Protein AF-A0A7K2KQK1-F1 (afdb_monomer_lite)

Structure (mmCIF, N/CA/C/O backbone):
data_AF-A0A7K2KQK1-F1
#
_entry.id   AF-A0A7K2KQK1-F1
#
loop_
_atom_site.group_PDB
_atom_site.id
_atom_site.type_symbol
_atom_site.label_atom_id
_atom_site.label_alt_id
_atom_site.label_comp_id
_atom_site.label_asym_id
_atom_site.label_entity_id
_atom_site.label_seq_id
_atom_site.pdbx_PDB_ins_code
_atom_site.Cartn_x
_atom_site.Cartn_y
_atom_site.Cartn_z
_atom_site.occupancy
_atom_site.B_iso_or_equiv
_atom_site.auth_seq_id
_atom_site.auth_comp_id
_atom_site.auth_asym_id
_atom_site.auth_atom_id
_atom_site.pdbx_PDB_model_num
ATOM 1 N N . MET A 1 1 ? -18.247 0.014 38.027 1.00 59.50 1 MET A N 1
ATOM 2 C CA . MET A 1 1 ? -16.895 -0.407 37.600 1.00 59.50 1 MET A CA 1
ATOM 3 C C . MET A 1 1 ? -16.742 -1.918 37.561 1.00 59.50 1 MET A C 1
ATOM 5 O O . MET A 1 1 ? -16.577 -2.422 36.464 1.00 59.50 1 MET A O 1
ATOM 9 N N . ALA A 1 2 ? -16.875 -2.635 38.684 1.00 62.91 2 ALA A N 1
ATOM 10 C CA . ALA A 1 2 ? -16.741 -4.101 38.756 1.00 62.91 2 ALA A CA 1
ATOM 11 C C . ALA A 1 2 ? -17.504 -4.862 37.651 1.00 62.91 2 ALA A C 1
ATOM 13 O O . ALA A 1 2 ? -16.925 -5.657 36.922 1.00 62.91 2 ALA A O 1
ATOM 14 N N . GLU A 1 3 ? -18.771 -4.512 37.428 1.00 62.88 3 GLU A N 1
ATOM 15 C CA . GLU A 1 3 ? -19.604 -5.144 36.397 1.00 62.88 3 GLU A CA 1
ATOM 16 C C . GLU A 1 3 ? -19.167 -4.828 34.952 1.00 62.88 3 GLU A C 1
ATOM 18 O O . GLU A 1 3 ? -19.306 -5.662 34.065 1.00 62.88 3 GLU A O 1
ATOM 23 N N . VAL A 1 4 ? -18.620 -3.631 34.705 1.00 67.62 4 VAL A N 1
ATOM 24 C CA . VAL A 1 4 ? -18.136 -3.227 33.370 1.00 67.62 4 VAL A CA 1
ATOM 25 C C . VAL A 1 4 ? -16.786 -3.887 33.088 1.00 67.62 4 VAL A C 1
ATOM 27 O O . VAL A 1 4 ? -16.590 -4.434 32.010 1.00 67.62 4 VAL A O 1
ATOM 30 N N . ALA A 1 5 ? -15.900 -3.922 34.086 1.00 60.97 5 ALA A N 1
ATOM 31 C CA . ALA A 1 5 ? -14.594 -4.575 34.023 1.00 60.97 5 ALA A CA 1
ATOM 32 C C . ALA A 1 5 ? -14.652 -6.111 34.167 1.00 60.97 5 ALA A C 1
ATOM 34 O O . ALA A 1 5 ? -13.626 -6.767 34.022 1.00 60.97 5 ALA A O 1
ATOM 35 N N . ARG A 1 6 ? -15.833 -6.692 34.437 1.00 65.62 6 ARG A N 1
ATOM 36 C CA . ARG A 1 6 ? -16.039 -8.125 34.740 1.00 65.62 6 ARG A CA 1
ATOM 37 C C . ARG A 1 6 ? -15.144 -8.645 35.875 1.00 65.62 6 ARG A C 1
ATOM 39 O O . ARG A 1 6 ? -14.635 -9.760 35.807 1.00 65.62 6 ARG A O 1
ATOM 46 N N . LEU A 1 7 ? -14.960 -7.834 36.913 1.00 65.50 7 LEU A N 1
ATOM 47 C CA . LEU A 1 7 ? -14.189 -8.178 38.109 1.00 65.50 7 LEU A CA 1
ATOM 48 C C . LEU A 1 7 ? -15.132 -8.371 39.298 1.00 65.50 7 LEU A C 1
ATOM 50 O O . LEU A 1 7 ? -16.113 -7.640 39.424 1.00 65.50 7 LEU A O 1
ATOM 54 N N . GLU A 1 8 ? -14.828 -9.328 40.179 1.00 54.06 8 GLU A N 1
ATOM 55 C CA . GLU A 1 8 ? -15.623 -9.593 41.392 1.00 54.06 8 GLU A CA 1
ATOM 56 C C . GLU A 1 8 ? -15.594 -8.416 42.376 1.00 54.06 8 GLU A C 1
ATOM 58 O O . GLU A 1 8 ? -16.588 -8.114 43.033 1.00 54.06 8 GLU A O 1
ATOM 63 N N . SER A 1 9 ? -14.471 -7.702 42.446 1.00 58.34 9 SER A N 1
ATOM 64 C CA . SER A 1 9 ? -14.341 -6.456 43.199 1.00 58.34 9 SER A CA 1
ATOM 65 C C . SER A 1 9 ? -13.273 -5.567 42.561 1.00 58.34 9 SER A C 1
ATOM 67 O O . SER A 1 9 ? -12.346 -6.060 41.920 1.00 58.34 9 SER A O 1
ATOM 69 N N . VAL A 1 10 ? -13.425 -4.247 42.691 1.00 68.94 10 VAL A N 1
ATOM 70 C CA . VAL A 1 10 ? -12.436 -3.267 42.217 1.00 68.94 10 VAL A CA 1
ATOM 71 C C . VAL A 1 10 ? -11.917 -2.509 43.436 1.00 68.94 10 VAL A C 1
ATOM 73 O O . VAL A 1 10 ? -12.741 -1.935 44.157 1.00 68.94 10 VAL A O 1
ATOM 76 N N . PRO A 1 11 ? -10.594 -2.491 43.687 1.00 72.56 11 PRO A N 1
ATOM 77 C CA . PRO A 1 11 ? -10.025 -1.730 44.789 1.00 72.56 11 PRO A CA 1
ATOM 78 C C . PRO A 1 11 ? -10.379 -0.243 44.641 1.00 72.56 11 PRO A C 1
ATOM 80 O O . PRO A 1 11 ? -10.253 0.303 43.545 1.00 72.56 11 PRO A O 1
ATOM 83 N N . PRO A 1 12 ? -10.798 0.449 45.715 1.00 69.25 12 PRO A N 1
ATOM 84 C CA . PRO A 1 12 ? -11.198 1.856 45.635 1.00 69.25 12 PRO A CA 1
ATOM 85 C C . PRO A 1 12 ? -10.044 2.797 45.241 1.00 69.25 12 PRO A C 1
ATOM 87 O O . PRO A 1 12 ? -10.296 3.888 44.726 1.00 69.25 12 PRO A O 1
ATOM 90 N N . ASP A 1 13 ? -8.805 2.353 45.464 1.00 72.81 13 ASP A N 1
ATOM 91 C CA . ASP A 1 13 ? -7.564 3.070 45.158 1.00 72.81 13 ASP A CA 1
ATOM 92 C C . ASP A 1 13 ? -6.865 2.575 43.887 1.00 72.81 13 ASP A C 1
ATOM 94 O O . ASP A 1 13 ? -5.851 3.148 43.501 1.00 72.81 13 ASP A O 1
ATOM 98 N N . GLY A 1 14 ? -7.398 1.537 43.236 1.00 72.31 14 GLY A N 1
ATOM 99 C CA . GLY A 1 14 ? -6.778 0.965 42.046 1.00 72.31 14 GLY A CA 1
ATOM 100 C C . GLY A 1 14 ? -6.914 1.892 40.843 1.00 72.31 14 GLY A C 1
ATOM 101 O O . GLY A 1 14 ? -8.010 2.387 40.559 1.00 72.31 14 GLY A O 1
ATOM 102 N N . ASP A 1 15 ? -5.804 2.117 40.140 1.00 78.06 15 ASP A N 1
ATOM 103 C CA . ASP A 1 15 ? -5.784 2.933 38.926 1.00 78.06 15 ASP A CA 1
ATOM 104 C C . ASP A 1 15 ? -6.488 2.202 37.773 1.00 78.06 15 ASP A C 1
ATOM 106 O O . ASP A 1 15 ? -6.146 1.062 37.428 1.00 78.06 15 ASP A O 1
ATOM 110 N N . PHE A 1 16 ? -7.479 2.860 37.165 1.00 76.19 16 PHE A N 1
ATOM 111 C CA . PHE A 1 16 ? -8.291 2.299 36.086 1.00 76.19 16 PHE A CA 1
ATOM 112 C C . PHE A 1 16 ? -7.447 1.832 34.899 1.00 76.19 16 PHE A C 1
ATOM 114 O O . PHE A 1 16 ? -7.749 0.794 34.317 1.00 76.19 16 PHE A O 1
ATOM 121 N N . PHE A 1 17 ? -6.387 2.549 34.543 1.00 77.81 17 PHE A N 1
ATOM 122 C CA . PHE A 1 17 ? -5.616 2.296 33.328 1.00 77.81 17 PHE A CA 1
ATOM 123 C C . PHE A 1 17 ? -4.394 1.419 33.597 1.00 77.81 17 PHE A C 1
ATOM 125 O O . PHE A 1 17 ? -4.111 0.502 32.826 1.00 77.81 17 PHE A O 1
ATOM 132 N N . HIS A 1 18 ? -3.673 1.684 34.684 1.00 70.62 18 HIS A N 1
ATOM 133 C CA . HIS A 1 18 ? -2.406 1.026 34.986 1.00 70.62 18 HIS A CA 1
ATOM 134 C C . HIS A 1 18 ? -2.572 -0.316 35.699 1.00 70.62 18 HIS A C 1
ATOM 136 O O . HIS A 1 18 ? -1.858 -1.261 35.367 1.00 70.62 18 HIS A O 1
ATOM 142 N N . GLU A 1 19 ? -3.504 -0.420 36.647 1.00 65.06 19 GLU A N 1
ATOM 143 C CA . GLU A 1 19 ? -3.691 -1.641 37.442 1.00 65.06 19 GLU A CA 1
ATOM 144 C C . GLU A 1 19 ? -4.847 -2.494 36.923 1.00 65.06 19 GLU A C 1
ATOM 146 O O . GLU A 1 19 ? -4.746 -3.718 36.859 1.00 65.06 19 GLU A O 1
ATOM 151 N N . LEU A 1 20 ? -5.938 -1.848 36.510 1.00 66.38 20 LEU A N 1
ATOM 152 C CA . LEU A 1 20 ? -7.137 -2.520 36.004 1.00 66.38 20 LEU A CA 1
ATOM 153 C C . LEU A 1 20 ? -7.101 -2.749 34.485 1.00 66.38 20 LEU A C 1
ATOM 155 O O . LEU A 1 20 ? -7.932 -3.492 33.963 1.00 66.38 20 LEU A O 1
ATOM 159 N N . GLY A 1 21 ? -6.146 -2.138 33.775 1.00 63.44 21 GLY A N 1
ATOM 160 C CA . GLY A 1 21 ? -5.982 -2.300 32.329 1.00 63.44 21 GLY A CA 1
ATOM 161 C C . GLY A 1 21 ? -7.180 -1.810 31.512 1.00 63.44 21 GLY A C 1
ATOM 162 O O . GLY A 1 21 ? -7.425 -2.333 30.424 1.00 63.44 21 GLY A O 1
ATOM 163 N N . ALA A 1 22 ? -7.956 -0.855 32.031 1.00 73.88 22 ALA A N 1
ATOM 164 C CA . ALA A 1 22 ? -9.114 -0.313 31.338 1.00 73.88 22 ALA A CA 1
ATOM 165 C C . ALA A 1 22 ? -8.697 0.398 30.047 1.00 73.88 22 ALA A C 1
ATOM 167 O O . ALA A 1 22 ? -7.802 1.243 30.044 1.00 73.88 22 ALA A O 1
ATOM 168 N N . ASP A 1 23 ? -9.392 0.098 28.953 1.00 76.31 23 ASP A N 1
ATOM 169 C CA . ASP A 1 23 ? -9.283 0.854 27.711 1.00 76.31 23 ASP A CA 1
ATOM 170 C C . ASP A 1 23 ? -10.341 1.973 27.644 1.00 76.31 23 ASP A C 1
ATOM 172 O O . ASP A 1 23 ? -11.296 2.038 28.427 1.00 76.31 23 ASP A O 1
ATOM 176 N N . SER A 1 24 ? -10.166 2.907 26.703 1.00 79.25 24 SER A N 1
ATOM 177 C CA . SER A 1 24 ? -11.086 4.039 26.530 1.00 79.25 24 SER A CA 1
ATOM 178 C C . SER A 1 24 ? -12.526 3.600 26.248 1.00 79.25 24 SER A C 1
ATOM 180 O O . SER A 1 24 ? -13.458 4.327 26.590 1.00 79.25 24 SER A O 1
ATOM 182 N N . LEU A 1 25 ? -12.718 2.422 25.646 1.00 77.94 25 LEU A N 1
ATOM 183 C CA . LEU A 1 25 ? -14.038 1.880 25.344 1.00 77.94 25 LEU A CA 1
ATOM 184 C C . LEU A 1 25 ? -14.725 1.401 26.629 1.00 77.94 25 LEU A C 1
ATOM 186 O O . LEU A 1 25 ? -15.863 1.785 26.895 1.00 77.94 25 LEU A O 1
ATOM 190 N N . LEU A 1 26 ? -14.015 0.663 27.482 1.00 79.75 26 LEU A N 1
ATOM 191 C CA . LEU A 1 26 ? -14.475 0.236 28.802 1.00 79.75 26 LEU A CA 1
ATOM 192 C C . LEU A 1 26 ? -14.902 1.434 29.659 1.00 79.75 26 LEU A C 1
ATOM 194 O O . LEU A 1 26 ? -15.948 1.403 30.311 1.00 79.75 26 LEU A O 1
ATOM 198 N N . MET A 1 27 ? -14.126 2.520 29.618 1.00 80.06 27 MET A N 1
ATOM 199 C CA . MET A 1 27 ? -14.448 3.759 30.331 1.00 80.06 27 MET A CA 1
ATOM 200 C C . MET A 1 27 ? -15.641 4.502 29.719 1.00 80.06 27 MET A C 1
ATOM 202 O O . MET A 1 27 ? -16.453 5.061 30.460 1.00 80.06 27 MET A O 1
ATOM 206 N N . ALA A 1 28 ? -15.826 4.447 28.398 1.00 79.12 28 ALA A N 1
ATOM 207 C CA . ALA A 1 28 ? -17.020 4.983 27.748 1.00 79.12 28 ALA A CA 1
ATOM 208 C C . ALA A 1 28 ? -18.288 4.218 28.171 1.00 79.12 28 ALA A C 1
ATOM 210 O O . ALA A 1 28 ? -19.292 4.844 28.524 1.00 79.12 28 ALA A O 1
ATOM 211 N N . HIS A 1 29 ? -18.236 2.881 28.236 1.00 80.00 29 HIS A N 1
ATOM 212 C CA . HIS A 1 29 ? -19.344 2.067 28.754 1.00 80.00 29 HIS A CA 1
ATOM 213 C C . HIS A 1 29 ? -19.618 2.344 30.232 1.00 80.00 29 HIS A C 1
ATOM 215 O O . HIS A 1 29 ? -20.780 2.426 30.636 1.00 80.00 29 HIS A O 1
ATOM 221 N N . PHE A 1 30 ? -18.575 2.534 31.042 1.00 82.69 30 PHE A N 1
ATOM 222 C CA . PHE A 1 30 ? -18.732 2.939 32.434 1.00 82.69 30 PHE A CA 1
ATOM 223 C C . PHE A 1 30 ? -19.445 4.290 32.559 1.00 82.69 30 PHE A C 1
ATOM 225 O O . PHE A 1 30 ? -20.460 4.363 33.254 1.00 82.69 30 PHE A O 1
ATOM 232 N N . CYS A 1 31 ? -18.991 5.322 31.841 1.00 82.00 31 CYS A N 1
ATOM 233 C CA . CYS A 1 31 ? -19.637 6.637 31.822 1.00 82.00 31 CYS A CA 1
ATOM 234 C C . CYS A 1 31 ? -21.108 6.538 31.390 1.00 82.00 31 CYS A C 1
ATOM 236 O O . CYS A 1 31 ? -21.989 7.105 32.037 1.00 82.00 31 CYS A O 1
ATOM 238 N N . ALA A 1 32 ? -21.397 5.780 30.328 1.00 82.19 32 ALA A N 1
ATOM 239 C CA . ALA A 1 32 ? -22.757 5.573 29.837 1.00 82.19 32 ALA A CA 1
ATOM 240 C C . ALA A 1 32 ? -23.647 4.861 30.867 1.00 82.19 32 ALA A C 1
ATOM 242 O O . ALA A 1 32 ? -24.827 5.188 30.997 1.00 82.19 32 ALA A O 1
ATOM 243 N N . LYS A 1 33 ? -23.095 3.905 31.620 1.00 81.44 33 LYS A N 1
ATOM 244 C CA . LYS A 1 33 ? -23.834 3.164 32.645 1.00 81.44 33 LYS A CA 1
ATOM 245 C C . LYS A 1 33 ? -24.106 4.004 33.887 1.00 81.44 33 LYS A C 1
ATOM 247 O O . LYS A 1 33 ? -25.222 3.962 34.389 1.00 81.44 33 LYS A O 1
ATOM 252 N N . VAL A 1 34 ? -23.133 4.795 34.338 1.00 82.69 34 VAL A N 1
ATOM 253 C CA . VAL A 1 34 ? -23.301 5.726 35.467 1.00 82.69 34 VAL A CA 1
ATOM 254 C C . VAL A 1 34 ? -24.388 6.756 35.166 1.00 82.69 34 VAL A C 1
ATOM 256 O O . VAL A 1 34 ? -25.262 6.976 35.994 1.00 82.69 34 VAL A O 1
ATOM 259 N N . ARG A 1 35 ? -24.427 7.299 33.942 1.00 80.94 35 ARG A N 1
ATOM 260 C CA . ARG A 1 35 ? -25.484 8.235 33.513 1.00 80.94 35 ARG A CA 1
ATOM 261 C C . ARG A 1 35 ? -26.890 7.629 33.496 1.00 80.94 35 ARG A C 1
ATOM 263 O O . ARG A 1 35 ? -27.863 8.366 33.586 1.00 80.94 35 ARG A O 1
ATOM 270 N N . LYS A 1 36 ? -27.011 6.304 33.354 1.00 80.19 36 LYS A N 1
ATOM 271 C CA . LYS A 1 36 ? -28.299 5.592 33.385 1.00 80.19 36 LYS A CA 1
ATOM 272 C C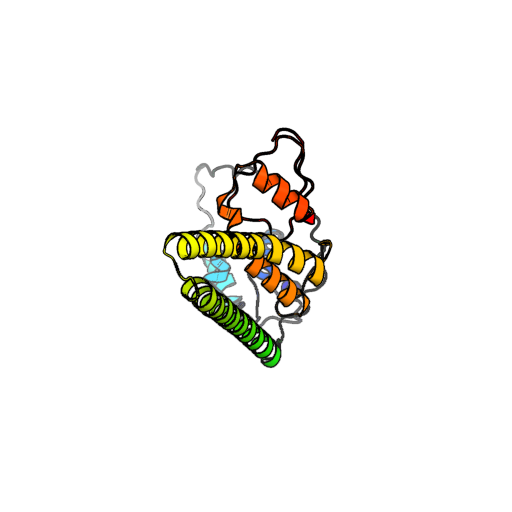 . LYS A 1 36 ? -28.777 5.279 34.808 1.00 80.19 36 LYS A C 1
ATOM 274 O O . LYS A 1 36 ? -29.911 4.833 34.957 1.00 80.19 36 LYS A O 1
ATOM 279 N N . GLN A 1 37 ? -27.945 5.472 35.836 1.00 80.06 37 GLN A N 1
ATOM 280 C CA . GLN A 1 37 ? -28.333 5.211 37.221 1.00 80.06 37 GLN A CA 1
ATOM 281 C C . GLN A 1 37 ? -28.972 6.462 37.847 1.00 80.06 37 GLN A C 1
ATOM 283 O O . GLN A 1 37 ? -28.325 7.509 37.920 1.00 80.06 37 GLN A O 1
ATOM 288 N N . PRO A 1 38 ? -30.238 6.384 38.299 1.00 68.62 38 PRO A N 1
ATOM 289 C CA . PRO A 1 38 ? -30.920 7.524 38.897 1.00 68.62 38 PRO A CA 1
ATOM 290 C C . PRO A 1 38 ? -30.233 7.940 40.206 1.00 68.62 38 PRO A C 1
ATOM 292 O O . PRO A 1 38 ? -29.972 7.104 41.068 1.00 68.62 38 PRO A O 1
ATOM 295 N N . GLY A 1 39 ? -29.943 9.237 40.344 1.00 71.94 39 GLY A N 1
ATOM 296 C CA . GLY A 1 39 ? -29.297 9.816 41.529 1.00 71.94 39 GLY A CA 1
ATOM 297 C C . GLY A 1 39 ? -27.772 9.959 41.452 1.00 71.94 39 GLY A C 1
ATOM 298 O O . GLY A 1 39 ? -27.178 10.444 42.412 1.00 71.94 39 GLY A O 1
ATOM 299 N N . MET A 1 40 ? -27.130 9.582 40.339 1.00 74.00 40 MET A N 1
ATOM 300 C CA . MET A 1 40 ? -25.695 9.826 40.134 1.00 74.00 40 MET A CA 1
ATOM 301 C C . MET A 1 40 ? -25.423 11.104 39.329 1.00 74.00 40 MET A C 1
ATOM 303 O O . MET A 1 40 ? -26.130 11.371 38.354 1.00 74.00 40 MET A O 1
ATOM 307 N N . PRO A 1 41 ? -24.376 11.875 39.681 1.00 78.56 41 PRO A N 1
ATOM 308 C CA . PRO A 1 41 ? -23.939 13.005 38.872 1.00 78.56 41 PRO A CA 1
ATOM 309 C C . PRO A 1 41 ? -23.416 12.527 37.505 1.00 78.56 41 PRO A C 1
ATOM 311 O O . PRO A 1 41 ? -22.850 11.432 37.400 1.00 78.56 41 PRO A O 1
ATOM 314 N N . PRO A 1 42 ? -23.588 13.327 36.438 1.00 76.00 42 PRO A N 1
ATOM 315 C CA . PRO A 1 42 ? -23.120 12.959 35.111 1.00 76.00 42 PRO A CA 1
ATOM 316 C C . PRO A 1 42 ? -21.590 12.885 35.092 1.00 76.00 42 PRO A C 1
ATOM 318 O O . PRO A 1 42 ? -20.905 13.861 35.374 1.00 76.00 42 PRO A O 1
ATOM 321 N N . VAL A 1 43 ? -21.054 11.724 34.717 1.00 82.50 43 VAL A N 1
ATOM 322 C CA . VAL A 1 43 ? -19.606 11.513 34.575 1.00 82.50 43 VAL A CA 1
ATOM 323 C C . VAL A 1 43 ? -19.194 11.725 33.123 1.00 82.50 43 VAL A C 1
ATOM 325 O O . VAL A 1 43 ? -19.825 11.185 32.200 1.00 82.50 43 VAL A O 1
ATOM 328 N N . SER A 1 44 ? -18.154 12.524 32.892 1.00 81.69 44 SER A N 1
ATOM 329 C CA . SER A 1 44 ? -17.527 12.697 31.581 1.00 81.69 44 SER A CA 1
ATOM 330 C C . SER A 1 44 ? -16.219 11.909 31.479 1.00 81.69 44 SER A C 1
ATOM 332 O O . SER A 1 44 ? -15.567 11.617 32.478 1.00 81.69 44 SER A O 1
ATOM 334 N N . MET A 1 45 ? -15.793 11.595 30.250 1.00 81.31 45 MET A N 1
ATOM 335 C CA . MET A 1 45 ? -14.493 10.943 30.025 1.00 81.31 45 MET A CA 1
ATOM 336 C C . MET A 1 45 ? -13.321 11.798 30.523 1.00 81.31 45 MET A C 1
ATOM 338 O O . MET A 1 45 ? -12.306 11.253 30.943 1.00 81.31 45 MET A O 1
ATOM 342 N N . LYS A 1 46 ? -13.464 13.129 30.516 1.00 81.81 46 LYS A N 1
ATOM 343 C CA . LYS A 1 46 ? -12.450 14.043 31.049 1.00 81.81 46 LYS A CA 1
ATOM 344 C C . LYS A 1 46 ? -12.233 13.811 32.546 1.00 81.81 46 LYS A C 1
ATOM 346 O O . LYS A 1 46 ? -11.085 13.732 32.974 1.00 81.81 46 LYS A O 1
ATOM 351 N N . ASP A 1 47 ? -13.311 13.634 33.306 1.00 82.44 47 ASP A N 1
ATOM 352 C CA . ASP A 1 47 ? -13.248 13.430 34.759 1.00 82.44 47 ASP A CA 1
ATOM 353 C C . ASP A 1 47 ? -12.574 12.099 35.102 1.00 82.44 47 ASP A C 1
ATOM 355 O O . ASP A 1 47 ? -11.763 12.033 36.020 1.00 82.44 47 ASP A O 1
ATOM 359 N N . VAL A 1 48 ? -12.836 11.054 34.309 1.00 83.56 48 VAL A N 1
ATOM 360 C CA . VAL A 1 48 ? -12.206 9.732 34.467 1.00 83.56 48 VAL A CA 1
ATOM 361 C C . VAL A 1 48 ? -10.692 9.787 34.230 1.00 83.56 48 VAL A C 1
ATOM 363 O O . VAL A 1 48 ? -9.943 9.110 34.927 1.00 83.56 48 VAL A O 1
ATOM 366 N N . TYR A 1 49 ? -10.219 10.608 33.288 1.00 83.00 49 TYR A N 1
ATOM 367 C CA . TYR A 1 49 ? -8.780 10.793 33.063 1.00 83.00 49 TYR A CA 1
ATOM 368 C C . TYR A 1 49 ? -8.106 11.664 34.126 1.00 83.00 49 TYR A C 1
ATOM 370 O O . TYR A 1 49 ? -6.942 11.442 34.446 1.00 83.00 49 TYR A O 1
ATOM 378 N N . GLN A 1 50 ? -8.811 12.660 34.665 1.00 83.06 50 GLN A N 1
ATOM 379 C CA . GLN A 1 50 ? -8.282 13.517 35.731 1.00 83.06 50 GLN A CA 1
ATOM 380 C C . GLN A 1 50 ? -8.262 12.810 37.092 1.00 83.06 50 GLN A C 1
ATOM 382 O O . GLN A 1 50 ? -7.424 13.121 37.939 1.00 83.06 50 GLN A O 1
ATOM 387 N N . HIS A 1 51 ? -9.158 11.843 37.286 1.00 84.56 51 HIS A N 1
ATOM 388 C CA . HIS A 1 51 ? -9.335 11.100 38.526 1.00 84.56 51 HIS A CA 1
ATOM 389 C C . HIS A 1 51 ? -9.385 9.590 38.236 1.00 84.56 51 HIS A C 1
ATOM 391 O O . HIS A 1 51 ? -10.466 8.995 38.214 1.00 84.56 51 HIS A O 1
ATOM 397 N N . PRO A 1 52 ? -8.220 8.950 38.002 1.00 82.44 52 PRO A N 1
ATOM 398 C CA . PRO A 1 52 ? -8.141 7.573 37.518 1.00 82.44 52 PRO A CA 1
ATOM 399 C C . PRO A 1 52 ? -8.394 6.509 38.603 1.00 82.44 52 PRO A C 1
ATOM 401 O O . PRO A 1 52 ? -8.143 5.333 38.366 1.00 82.44 52 PRO A O 1
ATOM 404 N N . THR A 1 53 ? -8.907 6.882 39.781 1.00 83.62 53 THR A N 1
ATOM 405 C CA . THR A 1 53 ? -9.285 5.944 40.855 1.00 83.62 53 THR A CA 1
ATOM 406 C C . THR A 1 53 ? -10.728 6.180 41.293 1.00 83.62 53 THR A C 1
ATOM 408 O O . THR A 1 53 ? -11.232 7.302 41.218 1.00 83.62 53 THR A O 1
ATOM 411 N N . ILE A 1 54 ? -11.411 5.149 41.809 1.00 82.88 54 ILE A N 1
ATOM 412 C CA . ILE A 1 54 ? -12.807 5.279 42.274 1.00 82.88 54 ILE A CA 1
ATOM 413 C C . ILE A 1 54 ? -12.909 6.347 43.363 1.00 82.88 54 ILE A C 1
ATOM 415 O O . ILE A 1 54 ? -13.814 7.177 43.306 1.00 82.88 54 ILE A O 1
ATOM 419 N N . ARG A 1 55 ? -11.967 6.359 44.317 1.00 81.00 55 ARG A N 1
ATOM 420 C CA . ARG A 1 55 ? -11.940 7.325 45.423 1.00 81.00 55 ARG A CA 1
ATOM 421 C C . ARG A 1 55 ? -11.775 8.766 44.941 1.00 81.00 55 ARG A C 1
ATOM 423 O O . ARG A 1 55 ? -12.491 9.647 45.418 1.00 81.00 55 ARG A O 1
ATOM 430 N N . SER A 1 56 ? -10.850 9.015 44.012 1.00 81.06 56 SER A N 1
ATOM 431 C CA . SER A 1 56 ? -10.627 10.368 43.483 1.00 81.06 56 SER A CA 1
ATOM 432 C C . SER A 1 56 ? -11.810 10.837 42.636 1.00 81.06 56 SER A C 1
ATOM 434 O O . SER A 1 56 ? -12.263 11.969 42.802 1.00 81.06 56 SER A O 1
ATOM 436 N N . LEU A 1 57 ? -12.379 9.947 41.817 1.00 81.88 57 LEU A N 1
ATOM 437 C CA . LEU A 1 57 ? -13.527 10.250 40.968 1.00 81.88 57 LEU A CA 1
ATOM 438 C C . LEU A 1 57 ? -14.782 10.535 41.802 1.00 81.88 57 LEU A C 1
ATOM 440 O O . LEU A 1 57 ? -15.450 11.543 41.586 1.00 81.88 57 LEU A O 1
ATOM 444 N N . SER A 1 58 ? -15.085 9.703 42.804 1.00 80.06 58 SER A N 1
ATOM 445 C CA . SER A 1 58 ? -16.216 9.946 43.707 1.00 80.06 58 SER A CA 1
ATOM 446 C C . SER A 1 58 ? -16.035 11.229 44.514 1.00 80.06 58 SER A C 1
ATOM 448 O O . SER A 1 58 ? -17.002 11.961 44.719 1.00 80.06 58 SER A O 1
ATOM 450 N N . GLY A 1 59 ? -14.804 11.526 44.948 1.00 78.88 59 GLY A N 1
ATOM 451 C CA . GLY A 1 59 ? -14.476 12.760 45.661 1.00 78.88 59 GLY A CA 1
ATOM 452 C C . GLY A 1 59 ? -14.724 14.004 44.806 1.00 78.88 59 GLY A C 1
ATOM 453 O O . GLY A 1 59 ? -15.415 14.920 45.248 1.00 78.88 59 GLY A O 1
ATOM 454 N N . ALA A 1 60 ? -14.238 14.009 43.563 1.00 80.56 60 ALA A N 1
ATOM 455 C CA . ALA A 1 60 ? -14.408 15.124 42.630 1.00 80.56 60 ALA A CA 1
ATOM 456 C C . ALA A 1 60 ? -15.879 15.365 42.251 1.00 80.56 60 ALA A C 1
ATOM 458 O O . ALA A 1 60 ? -16.344 16.508 42.205 1.00 80.56 60 ALA A O 1
ATOM 459 N N . LEU A 1 61 ? -16.641 14.289 42.044 1.00 81.19 61 LEU A N 1
ATOM 460 C CA . LEU A 1 61 ? -18.069 14.360 41.727 1.00 81.19 61 LEU A CA 1
ATOM 461 C C . LEU A 1 61 ? -18.907 14.817 42.930 1.00 81.19 61 LEU A C 1
ATOM 463 O O . LEU A 1 61 ? -19.843 15.601 42.766 1.00 81.19 61 LEU A O 1
ATOM 467 N N . THR A 1 62 ? -18.546 14.388 44.144 1.00 78.75 62 THR A N 1
ATOM 468 C CA . THR A 1 62 ? -19.198 14.844 45.383 1.00 78.75 62 THR A CA 1
ATOM 469 C C . THR A 1 62 ? -18.896 16.319 45.632 1.00 78.75 62 THR A C 1
ATOM 471 O O . THR A 1 62 ? -19.818 17.081 45.891 1.00 78.75 62 THR A O 1
ATOM 474 N N . ALA A 1 63 ? -17.644 16.761 45.469 1.00 70.81 63 ALA A N 1
ATOM 475 C CA . ALA A 1 63 ? -17.268 18.169 45.617 1.00 70.81 63 ALA A CA 1
ATOM 476 C C . ALA A 1 63 ? -18.014 19.078 44.622 1.00 70.81 63 ALA A C 1
ATOM 478 O O . ALA A 1 63 ? -18.512 20.135 45.007 1.00 70.81 63 ALA A O 1
ATOM 479 N N . SER A 1 64 ? -18.166 18.629 43.373 1.00 64.69 64 SER A N 1
ATOM 480 C CA . SER A 1 64 ? -18.919 19.346 42.333 1.00 64.69 64 SER A CA 1
ATOM 481 C C . SER A 1 64 ? -20.426 19.403 42.626 1.00 64.69 64 SER A C 1
ATOM 483 O O . SER A 1 64 ? -21.082 20.406 42.351 1.00 64.69 64 SER A O 1
ATOM 485 N N . THR A 1 65 ? -20.981 18.353 43.236 1.00 63.59 65 THR A N 1
ATOM 486 C CA . THR A 1 65 ? -22.397 18.302 43.639 1.00 63.59 65 THR A CA 1
ATOM 487 C C . THR A 1 65 ? -22.669 19.171 44.873 1.00 63.59 65 THR A C 1
ATOM 489 O O . THR A 1 65 ? -23.664 19.891 44.907 1.00 63.59 65 THR A O 1
ATOM 492 N N . THR A 1 66 ? -21.767 19.179 45.860 1.00 57.19 66 THR A N 1
ATOM 493 C CA . THR A 1 66 ? -21.890 19.994 47.085 1.00 57.19 66 THR A CA 1
ATOM 494 C C . THR A 1 66 ? -21.797 21.495 46.801 1.00 57.19 66 THR A C 1
ATOM 496 O O . THR A 1 66 ? -22.416 22.289 47.502 1.00 57.19 66 THR A O 1
ATOM 499 N N . LEU A 1 67 ? -21.091 21.897 45.741 1.00 56.56 67 LEU A N 1
ATOM 500 C CA . LEU A 1 67 ? -21.071 23.284 45.261 1.00 56.56 67 LEU A CA 1
ATOM 501 C C . LEU A 1 67 ? -22.396 23.732 44.606 1.00 56.56 67 LEU A C 1
ATOM 503 O O . LEU A 1 67 ? -22.539 24.915 44.302 1.00 56.56 67 LEU A O 1
ATOM 507 N N . THR A 1 68 ? -23.368 22.827 44.415 1.00 49.22 68 THR A N 1
ATOM 508 C CA . THR A 1 68 ? -24.547 23.048 43.556 1.00 49.22 68 THR A CA 1
ATOM 509 C C . THR A 1 68 ? -25.913 22.908 44.275 1.00 49.22 68 THR A C 1
ATOM 511 O O . THR A 1 68 ? -26.925 22.680 43.621 1.00 49.22 68 THR A O 1
ATOM 514 N N . ALA A 1 69 ? -26.031 23.094 45.600 1.00 39.94 69 ALA A N 1
ATOM 515 C CA . ALA A 1 69 ? -27.350 23.114 46.277 1.00 39.94 69 ALA A CA 1
ATOM 516 C C . ALA A 1 69 ? -27.469 24.157 47.414 1.00 39.94 69 ALA A C 1
ATOM 518 O O . ALA A 1 69 ? -26.535 24.279 48.202 1.00 39.94 69 ALA A O 1
ATOM 519 N N . PRO A 1 70 ? -28.643 24.791 47.643 1.00 45.09 70 PRO A N 1
ATOM 520 C CA . PRO A 1 70 ? -29.511 25.497 46.699 1.00 45.09 70 PRO A CA 1
ATOM 521 C C . PRO A 1 70 ? -29.648 26.993 47.081 1.00 45.09 70 PRO A C 1
ATOM 523 O O . PRO A 1 70 ? -30.030 27.319 48.203 1.00 45.09 70 PRO A O 1
ATOM 526 N N . THR A 1 71 ? -29.442 27.911 46.131 1.00 34.22 71 THR A N 1
ATOM 527 C CA . THR A 1 71 ? -29.939 29.295 46.254 1.00 34.22 71 THR A CA 1
ATOM 528 C C . THR A 1 71 ? -31.025 29.511 45.215 1.00 34.22 71 THR A C 1
ATOM 530 O O . THR A 1 71 ? -30.781 29.486 44.012 1.00 34.22 71 THR A O 1
ATOM 533 N N . THR A 1 72 ? -32.240 29.708 45.709 1.00 35.75 72 THR A N 1
ATOM 534 C CA . THR A 1 72 ? -33.439 30.111 44.978 1.00 35.75 72 THR A CA 1
ATOM 535 C C . THR A 1 72 ? -33.187 31.419 44.209 1.00 35.75 72 THR A C 1
ATOM 537 O O . THR A 1 72 ? -32.928 32.449 44.827 1.00 35.75 72 THR A O 1
ATOM 540 N N . GLY A 1 73 ? -33.273 31.406 42.874 1.00 27.97 73 GLY A N 1
ATOM 541 C CA . GLY A 1 73 ? -33.177 32.606 42.023 1.00 27.97 73 GLY A CA 1
ATOM 542 C C . GLY A 1 73 ? -33.097 32.266 40.524 1.00 27.97 73 GLY A C 1
ATOM 543 O O . GLY A 1 73 ? -32.581 31.205 40.192 1.00 27.97 73 GLY A O 1
ATOM 544 N N . PRO A 1 74 ? -33.663 33.088 39.618 1.00 40.59 74 PRO A N 1
ATOM 545 C CA . PRO A 1 74 ? -34.354 32.602 38.423 1.00 40.59 74 PRO A CA 1
ATOM 546 C C . PRO A 1 74 ? -33.447 32.289 37.225 1.00 40.59 74 PRO A C 1
ATOM 548 O O . PRO A 1 74 ? -32.449 32.960 36.978 1.00 40.59 74 PRO A O 1
ATOM 551 N N . SER A 1 75 ? -33.895 31.283 36.469 1.00 44.91 75 SER A N 1
ATOM 552 C CA . SER A 1 75 ? -33.775 31.085 35.020 1.00 44.91 75 SER A CA 1
ATOM 553 C C . SER A 1 75 ? -32.579 31.750 34.333 1.00 44.91 75 SER A C 1
ATOM 555 O O . SER A 1 75 ? -32.660 32.899 33.896 1.00 44.91 75 SER A O 1
ATOM 557 N N . ARG A 1 76 ? -31.500 30.987 34.136 1.00 31.16 76 ARG A N 1
ATOM 558 C CA . ARG A 1 76 ? -30.495 31.306 33.121 1.00 31.16 76 ARG A CA 1
ATOM 559 C C . ARG A 1 76 ? -30.412 30.146 32.142 1.00 31.16 76 ARG A C 1
ATOM 561 O O . ARG A 1 76 ? -30.134 29.022 32.542 1.00 31.16 76 ARG A O 1
ATOM 568 N N . ASP A 1 77 ? -30.738 30.463 30.896 1.00 37.09 77 ASP A N 1
ATOM 569 C CA . ASP A 1 77 ? -30.789 29.579 29.740 1.00 37.09 77 ASP A CA 1
ATOM 570 C C . ASP A 1 77 ? -29.599 28.614 29.668 1.00 37.09 77 ASP A C 1
ATOM 572 O O . ASP A 1 77 ? -28.454 29.029 29.476 1.00 37.09 77 ASP A O 1
ATOM 576 N N . GLU A 1 78 ? -29.890 27.317 29.758 1.00 33.53 78 GLU A N 1
ATOM 577 C CA . GLU A 1 78 ? -28.992 26.267 29.289 1.00 33.53 78 GLU A CA 1
ATOM 578 C C . GLU A 1 78 ? -29.298 25.973 27.808 1.00 33.53 78 GLU A C 1
ATOM 580 O O . GLU A 1 78 ? -30.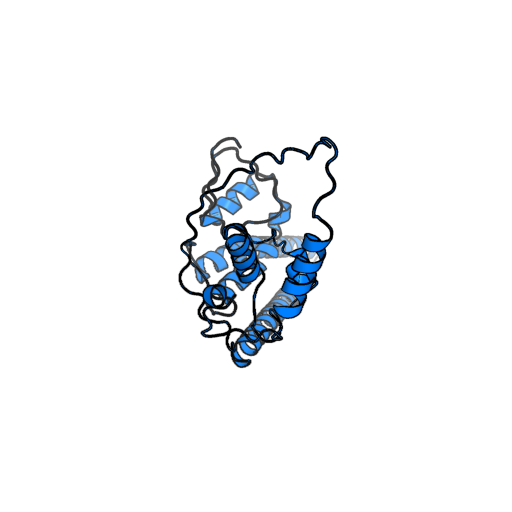464 25.770 27.445 1.00 33.53 78 GLU A O 1
ATOM 585 N N . PRO A 1 79 ? -28.284 25.932 26.923 1.00 37.91 79 PRO A N 1
ATOM 586 C CA . PRO A 1 79 ? -28.477 25.573 25.528 1.00 37.91 79 PRO A CA 1
ATOM 587 C C . PRO A 1 79 ? -28.992 24.138 25.409 1.00 37.91 79 PRO A C 1
ATOM 589 O O . PRO A 1 79 ? -28.317 23.174 25.766 1.00 37.91 79 PRO A O 1
ATOM 592 N N . ARG A 1 80 ? -30.195 24.010 24.848 1.00 30.88 80 ARG A N 1
ATOM 593 C CA . ARG A 1 80 ? -30.790 22.761 24.373 1.00 30.88 80 ARG A CA 1
ATOM 594 C C . ARG A 1 80 ? -29.812 22.073 23.410 1.00 30.88 80 ARG A C 1
ATOM 596 O O . ARG A 1 80 ? -29.741 22.434 22.238 1.00 30.88 80 ARG A O 1
ATOM 603 N N . ALA A 1 81 ? -29.057 21.095 23.905 1.00 34.66 81 ALA A N 1
ATOM 604 C CA . ALA A 1 81 ? -28.291 20.185 23.067 1.00 34.66 81 ALA A CA 1
ATOM 605 C C . ALA A 1 81 ? -29.281 19.327 22.267 1.00 34.66 81 ALA A C 1
ATOM 607 O O . ALA A 1 81 ? -30.019 18.512 22.823 1.00 34.66 81 ALA A O 1
ATOM 608 N N . SER A 1 82 ? -29.340 19.582 20.962 1.00 31.94 82 SER A N 1
ATOM 609 C CA . SER A 1 82 ? -30.076 18.780 19.989 1.00 31.94 82 SER A CA 1
ATOM 610 C C . SER A 1 82 ? -29.634 17.308 20.040 1.00 31.94 82 SER A C 1
ATOM 612 O O . SER A 1 82 ? -28.462 17.039 20.308 1.00 31.94 82 SER A O 1
ATOM 614 N N . PRO A 1 83 ? -30.533 16.348 19.763 1.00 39.16 83 PRO A N 1
ATOM 615 C CA . PRO A 1 83 ? -30.185 14.935 19.748 1.00 39.16 83 PRO A CA 1
ATOM 616 C C . PRO A 1 83 ? -29.279 14.644 18.547 1.00 39.16 83 PRO A C 1
ATOM 618 O O . PRO A 1 83 ? -29.685 14.846 17.402 1.00 39.16 83 PRO A O 1
ATOM 621 N N . GLU A 1 84 ? -28.055 14.176 18.795 1.00 34.56 84 GLU A N 1
ATOM 622 C CA . GLU A 1 84 ? -27.242 13.573 17.739 1.00 34.56 84 GLU A CA 1
ATOM 623 C C . GLU A 1 84 ? -27.915 12.274 17.256 1.00 34.56 84 GLU A C 1
ATOM 625 O O . GLU A 1 84 ? -28.407 11.496 18.080 1.00 34.56 84 GLU A O 1
ATOM 630 N N . PRO A 1 85 ? -27.970 12.025 15.934 1.00 36.91 85 PRO A N 1
ATOM 631 C CA . PRO A 1 85 ? -28.598 10.834 15.384 1.00 36.91 85 PRO A CA 1
ATOM 632 C C . PRO A 1 85 ? -27.835 9.582 15.824 1.00 36.91 85 PRO A C 1
ATOM 634 O O . PRO A 1 85 ? -26.664 9.384 15.494 1.00 36.91 85 PRO A O 1
ATOM 637 N N . SER A 1 86 ? -28.529 8.718 16.561 1.00 37.50 86 SER A N 1
ATOM 638 C CA . SER A 1 86 ? -28.096 7.365 16.881 1.00 37.50 86 SER A CA 1
ATOM 639 C C . SER A 1 86 ? -28.003 6.550 15.592 1.00 37.50 86 SER A C 1
ATOM 641 O O . SER A 1 86 ? -29.009 6.095 15.048 1.00 37.50 86 SER A O 1
ATOM 643 N N . PHE A 1 87 ? -26.787 6.358 15.085 1.00 36.44 87 PHE A N 1
ATOM 644 C CA . PHE A 1 87 ? -26.524 5.289 14.132 1.00 36.44 87 PHE A CA 1
ATOM 645 C C . PHE A 1 87 ? -26.569 3.965 14.898 1.00 36.44 87 PHE A C 1
ATOM 647 O O . PHE A 1 87 ? -25.574 3.542 15.486 1.00 36.44 87 PHE A O 1
ATOM 654 N N . ASP A 1 88 ? -27.741 3.330 14.900 1.00 34.84 88 ASP A N 1
ATOM 655 C CA . ASP A 1 88 ? -27.939 1.949 15.340 1.00 34.84 88 ASP A CA 1
ATOM 656 C C . ASP A 1 88 ? -27.198 1.001 14.387 1.00 34.84 88 ASP A C 1
ATOM 658 O O . ASP A 1 88 ? -27.771 0.378 13.494 1.00 34.84 88 ASP A O 1
ATOM 662 N N . VAL A 1 89 ? -25.880 0.901 14.552 1.00 43.22 89 VAL A N 1
ATOM 663 C CA . VAL A 1 89 ? -25.117 -0.234 14.037 1.00 43.22 89 VAL A CA 1
ATOM 664 C C . VAL A 1 89 ? -25.132 -1.288 15.141 1.00 43.22 89 VAL A C 1
ATOM 666 O O . VAL A 1 89 ? -24.575 -1.033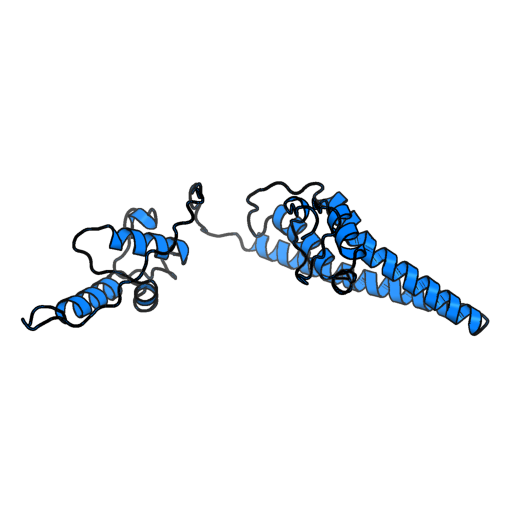 16.211 1.00 43.22 89 VAL A O 1
ATOM 669 N N . PRO A 1 90 ? -25.741 -2.469 14.935 1.00 36.84 90 PRO A N 1
ATOM 670 C CA . PRO A 1 90 ? -25.709 -3.538 15.921 1.00 36.84 90 PRO A CA 1
ATOM 671 C C . PRO A 1 90 ? -24.273 -4.061 16.039 1.00 36.84 90 PRO A C 1
ATOM 673 O O . PRO A 1 90 ? -23.825 -4.933 15.292 1.00 36.84 90 PRO A O 1
ATOM 676 N N . VAL A 1 91 ? -23.513 -3.500 16.980 1.00 48.06 91 VAL A N 1
ATOM 677 C CA . VAL A 1 91 ? -22.218 -4.037 17.387 1.00 48.06 91 VAL A CA 1
ATOM 678 C C . VAL A 1 91 ? -22.518 -5.263 18.236 1.00 48.06 91 VAL A C 1
ATOM 680 O O . VAL A 1 91 ? -22.805 -5.166 19.424 1.00 48.06 91 VAL A O 1
ATOM 683 N N . HIS A 1 92 ? -22.477 -6.444 17.620 1.00 43.59 92 HIS A N 1
ATOM 684 C CA . HIS A 1 92 ? -22.415 -7.693 18.370 1.00 43.59 92 HIS A CA 1
ATOM 685 C C . HIS A 1 92 ? -21.115 -7.706 19.198 1.00 43.59 92 HIS A C 1
ATOM 687 O O . HIS A 1 92 ? -20.030 -8.031 18.703 1.00 43.59 92 HIS A O 1
ATOM 693 N N . GLU A 1 93 ? -21.231 -7.286 20.456 1.00 48.44 93 GLU A N 1
ATOM 694 C CA . GLU A 1 93 ? -20.227 -7.383 21.513 1.00 48.44 93 GLU A CA 1
ATOM 695 C C . GLU A 1 93 ? -20.204 -8.814 22.060 1.00 48.44 93 GLU A C 1
ATOM 697 O O . GLU A 1 93 ? -20.981 -9.200 22.931 1.00 48.44 93 GLU A O 1
ATOM 702 N N . ALA A 1 94 ? -19.296 -9.624 21.517 1.00 45.69 94 ALA A N 1
ATOM 703 C CA . ALA A 1 94 ? -18.857 -10.875 22.126 1.00 45.69 94 ALA A CA 1
ATOM 704 C C . ALA A 1 94 ? -17.543 -10.623 22.901 1.00 45.69 94 ALA A C 1
ATOM 706 O O . ALA A 1 94 ? -16.835 -9.657 22.610 1.00 45.69 94 ALA A O 1
ATOM 707 N N . PRO A 1 95 ? -17.243 -11.438 23.926 1.00 40.00 95 PRO A N 1
ATOM 708 C CA . PRO A 1 95 ? -16.569 -11.023 25.150 1.00 40.00 95 PRO A CA 1
ATOM 709 C C . PRO A 1 95 ? -15.157 -10.493 24.906 1.00 40.00 95 PRO A C 1
ATOM 711 O O . PRO A 1 95 ? -14.386 -11.077 24.147 1.00 40.00 95 PRO A O 1
ATOM 714 N N . ALA A 1 96 ? -14.811 -9.426 25.631 1.00 46.03 96 ALA A N 1
ATOM 715 C CA . ALA A 1 96 ? -13.438 -9.001 25.852 1.00 46.03 96 ALA A CA 1
ATOM 716 C C . ALA A 1 96 ? -12.673 -10.139 26.549 1.00 46.03 96 ALA A C 1
ATOM 718 O O . ALA A 1 96 ? -12.572 -10.199 27.771 1.00 46.03 96 ALA A O 1
ATOM 719 N N . THR A 1 97 ? -12.177 -11.102 25.770 1.00 43.00 97 THR A N 1
ATOM 720 C CA . THR A 1 97 ? -11.080 -11.968 26.197 1.00 43.00 97 THR A CA 1
ATOM 721 C C . THR A 1 97 ? -9.911 -11.048 26.486 1.00 43.00 97 THR A C 1
ATOM 723 O O . THR A 1 97 ? -9.362 -10.439 25.567 1.00 43.00 97 THR A O 1
ATOM 726 N N . GLY A 1 98 ? -9.628 -10.903 27.779 1.00 43.03 98 GLY A N 1
ATOM 727 C CA . GLY A 1 98 ? -8.681 -9.952 28.323 1.00 43.03 98 GLY A CA 1
ATOM 728 C C . GLY A 1 98 ? -7.353 -9.954 27.580 1.00 43.03 98 GLY A C 1
ATOM 729 O O . GLY A 1 98 ? -6.787 -10.995 27.243 1.00 43.03 98 GLY A O 1
ATOM 730 N N . THR A 1 99 ? -6.828 -8.754 27.386 1.00 48.00 99 THR A N 1
ATOM 731 C CA . THR A 1 99 ? -5.439 -8.465 27.032 1.00 48.00 99 THR A CA 1
ATOM 732 C C . THR A 1 99 ? -4.498 -8.785 28.199 1.00 48.00 99 THR A C 1
ATOM 734 O O . THR A 1 99 ? -3.611 -8.007 28.535 1.00 48.00 99 THR A O 1
ATOM 737 N N . ALA A 1 100 ? -4.669 -9.946 28.831 1.00 44.00 100 ALA A N 1
ATOM 738 C CA . ALA A 1 100 ? -3.719 -10.487 29.783 1.00 44.00 100 ALA A CA 1
ATOM 739 C C . ALA A 1 100 ? -2.594 -11.164 28.987 1.00 44.00 100 ALA A C 1
ATOM 741 O O . ALA A 1 100 ? -2.713 -12.303 28.546 1.00 44.00 100 ALA A O 1
ATOM 742 N N . GLY A 1 101 ? -1.514 -10.415 28.749 1.00 50.28 101 GLY A N 1
ATOM 743 C CA . GLY A 1 101 ? -0.219 -10.956 28.336 1.00 50.28 101 GLY A CA 1
ATOM 744 C C . GLY A 1 101 ? -0.159 -11.563 26.932 1.00 50.28 101 GLY A C 1
ATOM 745 O O . GLY A 1 101 ? 0.049 -12.765 26.780 1.00 50.28 101 GLY A O 1
ATOM 746 N N . LEU A 1 102 ? -0.216 -10.738 25.880 1.00 52.03 102 LEU A N 1
ATOM 747 C CA . LEU A 1 102 ? 0.329 -11.168 24.587 1.00 52.03 102 LEU A CA 1
ATOM 748 C C . LEU A 1 102 ? 1.842 -11.381 24.759 1.00 52.03 102 LEU A C 1
ATOM 750 O O . LEU A 1 102 ? 2.596 -10.430 24.963 1.00 52.03 102 LEU A O 1
ATOM 754 N N . GLY A 1 103 ? 2.282 -12.638 24.718 1.00 56.50 103 GLY A N 1
ATOM 755 C CA . GLY A 1 103 ? 3.680 -13.003 24.897 1.00 56.50 103 GLY A CA 1
ATOM 756 C C . GLY A 1 103 ? 4.607 -12.211 23.968 1.00 56.50 103 GLY A C 1
ATOM 757 O O . GLY A 1 103 ? 4.444 -12.229 22.745 1.00 56.50 103 GLY A O 1
ATOM 758 N N . ARG A 1 104 ? 5.641 -11.603 24.568 1.00 64.19 104 ARG A N 1
ATOM 759 C CA . ARG A 1 104 ? 6.840 -11.026 23.926 1.00 64.19 104 ARG A CA 1
ATOM 760 C C . ARG A 1 104 ? 7.282 -11.705 22.607 1.00 64.19 104 ARG A C 1
ATOM 762 O O . ARG A 1 104 ? 7.625 -10.958 21.690 1.00 64.19 104 ARG A O 1
ATOM 769 N N . PRO A 1 105 ? 7.250 -13.047 22.429 1.00 68.94 105 PRO A N 1
ATOM 770 C CA . PRO A 1 105 ? 7.625 -13.676 21.156 1.00 68.94 105 PRO A CA 1
ATOM 771 C C . PRO A 1 105 ? 6.820 -13.223 19.929 1.00 68.94 105 PRO A C 1
ATOM 773 O O . PRO A 1 105 ? 7.414 -13.047 18.869 1.00 68.94 105 PRO A O 1
ATOM 776 N N . HIS A 1 106 ? 5.505 -12.998 20.027 1.00 70.19 106 HIS A N 1
ATOM 777 C CA . HIS A 1 106 ? 4.690 -12.655 18.848 1.00 70.19 106 HIS A CA 1
ATOM 778 C C . HIS A 1 106 ? 5.003 -11.260 18.293 1.00 70.19 106 HIS A C 1
ATOM 780 O O . HIS A 1 106 ? 5.009 -11.058 17.079 1.00 70.19 106 HIS A O 1
ATOM 786 N N . VAL A 1 107 ? 5.319 -10.311 19.177 1.00 73.38 107 VAL A N 1
ATOM 787 C CA . VAL A 1 107 ? 5.731 -8.955 18.790 1.00 73.38 107 VAL A CA 1
ATOM 788 C C . VAL A 1 107 ? 7.107 -8.986 18.123 1.00 73.38 107 VAL A C 1
ATOM 790 O O . VAL A 1 107 ? 7.298 -8.359 17.083 1.00 73.38 107 VAL A O 1
ATOM 793 N N . VAL A 1 108 ? 8.045 -9.772 18.664 1.00 79.56 108 VAL A N 1
ATOM 794 C CA . VAL A 1 108 ? 9.391 -9.937 18.089 1.00 79.56 108 VAL A CA 1
ATOM 795 C C . VAL A 1 108 ? 9.334 -10.631 16.726 1.00 79.56 108 VAL A C 1
ATOM 797 O O . VAL A 1 108 ? 9.968 -10.160 15.788 1.00 79.56 108 VAL A O 1
ATOM 800 N N . LEU A 1 109 ? 8.532 -11.690 16.578 1.00 79.38 109 LEU A N 1
ATOM 801 C CA . LEU A 1 109 ? 8.307 -12.372 15.296 1.00 79.38 109 LEU A CA 1
ATOM 802 C C . LEU A 1 109 ? 7.737 -11.420 14.237 1.00 79.38 109 LEU A C 1
ATOM 804 O O . LEU A 1 109 ? 8.195 -11.421 13.096 1.00 79.38 109 LEU A O 1
ATOM 808 N N . CYS A 1 110 ? 6.778 -10.570 14.612 1.00 78.81 110 CYS A N 1
ATOM 809 C CA . CYS A 1 110 ? 6.206 -9.584 13.699 1.00 78.81 110 CYS A CA 1
ATOM 810 C C . CYS A 1 110 ? 7.210 -8.485 13.326 1.00 78.81 110 CYS A C 1
ATOM 812 O O . CYS A 1 110 ? 7.295 -8.106 12.159 1.00 78.81 110 CYS A O 1
ATOM 814 N N . GLY A 1 111 ? 7.990 -7.994 14.292 1.00 81.25 111 GLY A N 1
ATOM 815 C CA . GLY A 1 111 ? 9.052 -7.019 14.043 1.00 81.25 111 GLY A CA 1
ATOM 816 C C . GLY A 1 111 ? 10.143 -7.578 13.131 1.00 81.25 111 GLY A C 1
ATOM 817 O O . GLY A 1 111 ? 10.536 -6.921 12.169 1.00 81.25 111 GLY A O 1
ATOM 818 N N . LEU A 1 112 ? 10.567 -8.823 13.367 1.00 86.50 112 LEU A N 1
ATOM 819 C CA . LEU A 1 112 ? 11.535 -9.527 12.528 1.00 86.50 112 LEU A CA 1
ATOM 820 C C . LEU A 1 112 ? 11.000 -9.728 11.110 1.00 86.50 112 LEU A C 1
ATOM 822 O O . LEU A 1 112 ? 11.719 -9.483 10.148 1.00 86.50 112 LEU A O 1
ATOM 826 N N . PHE A 1 113 ? 9.734 -10.115 10.958 1.00 83.50 113 PHE A N 1
ATOM 827 C CA . PHE A 1 113 ? 9.113 -10.240 9.642 1.00 83.50 113 PHE A CA 1
ATOM 828 C C . PHE A 1 113 ? 9.048 -8.900 8.900 1.00 83.50 113 PHE A C 1
ATOM 830 O O . PHE A 1 113 ? 9.324 -8.838 7.702 1.00 83.50 113 PHE A O 1
ATOM 837 N N . GLN A 1 114 ? 8.697 -7.820 9.597 1.00 84.56 114 GLN A N 1
ATOM 838 C CA . GLN A 1 114 ? 8.640 -6.483 9.014 1.00 84.56 114 GLN A CA 1
ATOM 839 C C . GLN A 1 114 ? 10.035 -6.003 8.589 1.00 84.56 114 GLN A C 1
ATOM 841 O O . GLN A 1 114 ? 10.182 -5.454 7.496 1.00 84.56 114 GLN A O 1
ATOM 846 N N . LEU A 1 115 ? 11.061 -6.291 9.396 1.00 87.12 115 LEU A N 1
ATOM 847 C CA . LEU A 1 115 ? 12.461 -6.045 9.058 1.00 87.12 115 LEU A CA 1
ATOM 848 C C . LEU A 1 115 ? 12.905 -6.871 7.844 1.00 87.12 115 LEU A C 1
ATOM 850 O O . LEU A 1 115 ? 13.482 -6.313 6.919 1.00 87.12 115 LEU A O 1
ATOM 854 N N . LEU A 1 116 ? 12.600 -8.171 7.808 1.00 86.81 116 LEU A N 1
ATOM 855 C CA . LEU A 1 116 ? 12.923 -9.056 6.682 1.00 86.81 116 LEU A CA 1
ATOM 856 C C . LEU A 1 116 ? 12.210 -8.630 5.398 1.00 86.81 116 LEU A C 1
ATOM 858 O O . LEU A 1 116 ? 12.812 -8.656 4.331 1.00 86.81 116 LEU A O 1
ATOM 862 N N . SER A 1 117 ? 10.953 -8.197 5.492 1.00 82.69 117 SER A N 1
ATOM 863 C CA . SER A 1 117 ? 10.196 -7.676 4.350 1.00 82.69 117 SER A CA 1
ATOM 864 C C . SER A 1 117 ? 10.818 -6.387 3.817 1.00 82.69 117 SER A C 1
ATOM 866 O O . SER A 1 117 ? 10.961 -6.226 2.608 1.00 82.69 117 SER A O 1
ATOM 868 N N . PHE A 1 118 ? 11.226 -5.482 4.711 1.00 85.19 118 PHE A N 1
ATOM 869 C CA . PHE A 1 118 ? 11.911 -4.247 4.337 1.00 85.19 118 PHE A CA 1
ATOM 870 C C . PHE A 1 118 ? 13.283 -4.524 3.716 1.00 85.19 118 PHE A C 1
ATOM 872 O O . PHE A 1 118 ? 13.607 -3.973 2.667 1.00 85.19 118 PHE A O 1
ATOM 879 N N . LEU A 1 119 ? 14.062 -5.423 4.320 1.00 88.56 119 LEU A N 1
ATOM 880 C CA . LEU A 1 119 ? 15.373 -5.822 3.822 1.00 88.56 119 LEU A CA 1
ATOM 881 C C . LEU A 1 119 ? 15.260 -6.518 2.462 1.00 88.56 119 LEU A C 1
ATOM 883 O O . LEU A 1 119 ? 15.987 -6.173 1.539 1.00 88.56 119 LEU A O 1
ATOM 887 N N . GLY A 1 120 ? 14.310 -7.441 2.308 1.00 87.25 120 GLY A N 1
ATOM 888 C CA . GLY A 1 120 ? 14.028 -8.106 1.038 1.00 87.25 120 GLY A CA 1
ATOM 889 C C . GLY A 1 120 ? 13.611 -7.119 -0.050 1.00 87.25 120 GLY A C 1
ATOM 890 O O . GLY A 1 120 ? 14.099 -7.209 -1.172 1.00 87.25 120 GLY A O 1
ATOM 891 N N . TYR A 1 121 ? 12.778 -6.130 0.284 1.00 83.56 121 TYR A N 1
ATOM 892 C CA . TYR A 1 121 ? 12.407 -5.058 -0.640 1.00 83.56 121 TYR A CA 1
ATOM 893 C C . TYR A 1 121 ? 13.610 -4.193 -1.044 1.00 83.56 121 TYR A C 1
ATOM 895 O O . TYR A 1 121 ? 13.799 -3.923 -2.228 1.00 83.56 121 TYR A O 1
ATOM 903 N N . ALA A 1 122 ? 14.458 -3.807 -0.086 1.00 86.81 122 ALA A N 1
ATOM 904 C CA . ALA A 1 122 ? 15.669 -3.034 -0.353 1.00 86.81 122 ALA A CA 1
ATOM 905 C C . ALA A 1 122 ? 16.659 -3.802 -1.245 1.00 86.81 122 ALA A C 1
ATOM 907 O O . ALA A 1 122 ? 17.170 -3.245 -2.214 1.00 86.81 122 ALA A O 1
ATOM 908 N N . LEU A 1 123 ? 16.880 -5.091 -0.965 1.00 88.25 123 LEU A N 1
ATOM 909 C CA . LEU A 1 123 ? 17.729 -5.963 -1.780 1.00 88.25 123 LEU A CA 1
ATOM 910 C C . LEU A 1 123 ? 17.157 -6.168 -3.186 1.00 88.25 123 LEU A C 1
ATOM 912 O O . LEU A 1 123 ? 17.911 -6.170 -4.155 1.00 88.25 123 LEU A O 1
ATOM 916 N N . LEU A 1 124 ? 15.836 -6.302 -3.313 1.00 87.06 124 LEU A N 1
ATOM 917 C CA . LEU A 1 124 ? 15.166 -6.439 -4.603 1.00 87.06 124 LEU A CA 1
ATOM 918 C C . LEU A 1 124 ? 15.304 -5.167 -5.448 1.00 87.06 124 LEU A C 1
ATOM 920 O O . LEU A 1 124 ? 15.645 -5.264 -6.623 1.00 87.06 124 LEU A O 1
ATOM 924 N N . ILE A 1 125 ? 15.111 -3.982 -4.858 1.00 85.44 125 ILE A N 1
ATOM 925 C CA . ILE A 1 125 ? 15.373 -2.710 -5.549 1.00 85.44 125 ILE A CA 1
ATOM 926 C C . ILE A 1 125 ? 16.835 -2.628 -5.968 1.00 85.44 125 ILE A C 1
ATOM 928 O O . ILE A 1 125 ? 17.110 -2.320 -7.124 1.00 85.44 125 ILE A O 1
ATOM 932 N N . ALA A 1 126 ? 17.763 -2.920 -5.055 1.00 88.75 126 ALA A N 1
ATOM 933 C CA . ALA A 1 126 ? 19.186 -2.881 -5.358 1.00 88.75 126 ALA A CA 1
ATOM 934 C C . ALA A 1 126 ? 19.524 -3.804 -6.536 1.00 88.75 126 ALA A C 1
ATOM 936 O O . ALA A 1 126 ? 20.183 -3.363 -7.469 1.00 88.75 126 ALA A O 1
ATOM 937 N N . ALA A 1 127 ? 19.004 -5.036 -6.547 1.00 88.62 127 ALA A N 1
ATOM 938 C CA . ALA A 1 127 ? 19.201 -5.989 -7.637 1.00 88.62 127 ALA A CA 1
ATOM 939 C C . ALA A 1 127 ? 18.596 -5.515 -8.969 1.00 88.62 127 ALA A C 1
ATOM 941 O O . ALA A 1 127 ? 19.211 -5.692 -10.018 1.00 88.62 127 ALA A O 1
ATOM 942 N N . ILE A 1 128 ? 17.405 -4.907 -8.952 1.00 88.38 128 ILE A N 1
ATOM 943 C CA . ILE A 1 128 ? 16.781 -4.344 -10.160 1.00 88.38 128 ILE A CA 1
ATOM 944 C C . ILE A 1 128 ? 17.625 -3.191 -10.704 1.00 88.38 128 ILE A C 1
ATOM 946 O O . ILE A 1 128 ? 17.874 -3.134 -11.905 1.00 88.38 128 ILE A O 1
ATOM 950 N N . VAL A 1 129 ? 18.083 -2.291 -9.834 1.00 87.88 129 VAL A N 1
ATOM 951 C CA . VAL A 1 129 ? 18.888 -1.128 -10.223 1.00 87.88 129 VAL A CA 1
ATOM 952 C C . VAL A 1 129 ? 20.252 -1.556 -10.753 1.00 87.88 129 VAL A C 1
ATOM 954 O O . VAL A 1 129 ? 20.660 -1.053 -11.794 1.00 87.88 129 VAL A O 1
ATOM 957 N N . THR A 1 130 ? 20.941 -2.498 -10.104 1.00 89.06 130 THR A N 1
ATOM 958 C CA . THR A 1 130 ? 22.251 -2.975 -10.576 1.00 89.06 130 THR A CA 1
ATOM 959 C C . THR A 1 130 ? 22.134 -3.696 -11.911 1.00 89.06 130 THR A C 1
ATOM 961 O O . THR A 1 130 ? 22.847 -3.347 -12.847 1.00 89.06 130 THR A O 1
ATOM 964 N N . ARG A 1 131 ? 21.185 -4.630 -12.052 1.00 88.31 131 ARG A N 1
ATOM 965 C CA . ARG A 1 131 ? 20.956 -5.341 -13.321 1.00 88.31 131 ARG A CA 1
ATOM 966 C C . ARG A 1 131 ? 20.486 -4.412 -14.435 1.00 88.31 131 ARG A C 1
ATOM 968 O O . ARG A 1 131 ? 20.886 -4.589 -15.580 1.00 88.31 131 ARG A O 1
ATOM 975 N N . GLY A 1 132 ? 19.654 -3.427 -14.106 1.00 87.19 132 GLY A N 1
ATOM 976 C CA . GLY A 1 132 ? 19.224 -2.393 -15.041 1.00 87.19 132 GLY A CA 1
ATOM 977 C C . GLY A 1 132 ? 20.385 -1.534 -15.516 1.00 87.19 132 GLY A C 1
ATOM 978 O O . GLY A 1 132 ? 20.544 -1.331 -16.714 1.00 87.19 132 GLY A O 1
ATOM 979 N N . TYR A 1 133 ? 21.227 -1.085 -14.586 1.00 86.19 133 TYR A N 1
ATOM 980 C CA . TYR A 1 133 ? 22.413 -0.295 -14.894 1.00 86.19 133 TYR A CA 1
ATOM 981 C C . TYR A 1 133 ? 23.401 -1.063 -15.773 1.00 86.19 133 TYR A C 1
ATOM 983 O O . TYR A 1 133 ? 23.823 -0.533 -16.793 1.00 86.19 133 TYR A O 1
ATOM 991 N N . GLU A 1 134 ? 23.713 -2.318 -15.440 1.00 88.44 134 GLU A N 1
ATOM 992 C CA . GLU A 1 134 ? 24.579 -3.176 -16.263 1.00 88.44 134 GLU A CA 1
ATOM 993 C C . GLU A 1 134 ? 24.018 -3.365 -17.680 1.00 88.44 134 GLU A C 1
ATOM 995 O O . GLU A 1 134 ? 24.763 -3.313 -18.656 1.00 88.44 134 GLU A O 1
ATOM 1000 N N . TRP A 1 135 ? 22.701 -3.547 -17.813 1.00 86.06 135 TRP A N 1
ATOM 1001 C CA . TRP A 1 135 ? 22.051 -3.731 -19.111 1.00 86.06 135 TRP A CA 1
ATOM 1002 C C . TRP A 1 135 ? 22.040 -2.458 -19.968 1.00 86.06 135 TRP A C 1
ATOM 1004 O O . TRP A 1 135 ? 22.265 -2.526 -21.181 1.00 86.06 135 TRP A O 1
ATOM 1014 N N . ILE A 1 136 ? 21.801 -1.304 -19.340 1.00 86.00 136 ILE A N 1
ATOM 1015 C CA . ILE A 1 136 ? 21.837 0.006 -19.999 1.00 86.00 136 ILE A CA 1
ATOM 1016 C C . ILE A 1 136 ? 23.277 0.349 -20.397 1.00 86.00 136 ILE A C 1
ATOM 1018 O O . ILE A 1 136 ? 23.504 0.710 -21.540 1.00 86.00 136 ILE A O 1
ATOM 1022 N N . ALA A 1 137 ? 24.253 0.160 -19.504 1.00 82.88 137 ALA A N 1
ATOM 1023 C CA . ALA A 1 137 ? 25.664 0.472 -19.749 1.00 82.88 137 ALA A CA 1
ATOM 1024 C C . ALA A 1 137 ? 26.344 -0.455 -20.775 1.00 82.88 137 ALA A C 1
ATOM 1026 O O . ALA A 1 137 ? 27.440 -0.157 -21.242 1.00 82.88 137 ALA A O 1
ATOM 1027 N N . ALA A 1 138 ? 25.714 -1.577 -21.127 1.00 87.12 138 ALA A N 1
ATOM 1028 C CA . ALA A 1 138 ? 26.169 -2.473 -22.187 1.00 87.12 138 ALA A CA 1
ATOM 1029 C C . ALA A 1 138 ? 25.754 -2.008 -23.599 1.00 87.12 138 ALA A C 1
ATOM 1031 O O . ALA A 1 138 ? 25.781 -2.816 -24.534 1.00 87.12 138 ALA A O 1
ATOM 1032 N N . GLY A 1 139 ? 25.253 -0.782 -23.766 1.00 80.44 139 GLY A N 1
ATOM 1033 C CA . GLY A 1 139 ? 24.978 -0.217 -25.082 1.00 80.44 139 GLY A CA 1
ATOM 1034 C C . GLY A 1 139 ? 26.253 0.265 -25.771 1.00 80.44 139 GLY A C 1
ATOM 1035 O O . GLY A 1 139 ? 27.265 0.576 -25.144 1.00 80.44 139 GLY A O 1
ATOM 1036 N N . HIS A 1 140 ? 26.226 0.238 -27.101 1.00 77.19 140 HIS A N 1
ATOM 1037 C CA . HIS A 1 140 ? 27.377 0.598 -27.935 1.00 77.19 140 HIS A CA 1
ATOM 1038 C C . HIS A 1 140 ? 27.283 2.021 -28.507 1.00 77.19 140 HIS A C 1
ATOM 1040 O O . HIS A 1 140 ? 28.293 2.551 -28.964 1.00 77.19 140 HIS A O 1
ATOM 1046 N N . ASP A 1 141 ? 26.089 2.620 -28.501 1.00 86.31 141 ASP A N 1
ATOM 1047 C CA . ASP A 1 141 ? 25.776 3.910 -29.124 1.00 86.31 141 ASP A CA 1
ATOM 1048 C C . ASP A 1 141 ? 24.806 4.714 -28.229 1.00 86.31 141 ASP A C 1
ATOM 1050 O O . ASP A 1 141 ? 23.933 4.105 -27.602 1.00 86.31 141 ASP A O 1
ATOM 1054 N N . PRO A 1 142 ? 24.872 6.063 -28.177 1.00 84.25 142 PRO A N 1
ATOM 1055 C CA . PRO A 1 142 ? 24.024 6.861 -27.285 1.00 84.25 142 PRO A CA 1
ATOM 1056 C C . PRO A 1 142 ? 22.517 6.709 -27.542 1.00 84.25 142 PRO A C 1
ATOM 1058 O O . PRO A 1 142 ? 21.708 6.902 -26.632 1.00 84.25 142 PRO A O 1
ATOM 1061 N N . VAL A 1 143 ? 22.115 6.367 -28.773 1.00 86.50 143 VAL A N 1
ATOM 1062 C CA . VAL A 1 143 ? 20.707 6.096 -29.107 1.00 86.50 143 VAL A CA 1
ATOM 1063 C C . VAL A 1 143 ? 20.250 4.756 -28.521 1.00 86.50 143 VAL A C 1
ATOM 1065 O O . VAL A 1 143 ? 19.123 4.655 -28.033 1.00 86.50 143 VAL A O 1
ATOM 1068 N N . ASP A 1 144 ? 21.120 3.744 -28.523 1.00 86.62 144 ASP A N 1
ATOM 1069 C CA . ASP A 1 144 ? 20.852 2.433 -27.920 1.00 86.62 144 ASP A CA 1
ATOM 1070 C C . ASP A 1 144 ? 20.734 2.555 -26.391 1.00 86.62 144 ASP A C 1
ATOM 1072 O O . ASP A 1 144 ? 19.768 2.064 -25.806 1.00 86.62 144 ASP A O 1
ATOM 1076 N N . ASP A 1 145 ? 21.620 3.324 -25.750 1.00 85.56 145 ASP A N 1
ATOM 1077 C CA . ASP A 1 145 ? 21.544 3.626 -24.311 1.00 85.56 145 ASP A CA 1
ATOM 1078 C C . ASP A 1 145 ? 20.221 4.310 -23.934 1.00 85.56 145 ASP A C 1
ATOM 1080 O O . ASP A 1 145 ? 19.590 3.975 -22.921 1.00 85.56 145 ASP A O 1
ATOM 1084 N N . TYR A 1 146 ? 19.759 5.254 -24.763 1.00 86.94 146 TYR A N 1
ATOM 1085 C CA . TYR A 1 146 ? 18.486 5.943 -24.559 1.00 86.94 146 TYR A CA 1
ATOM 1086 C C . TYR A 1 146 ? 17.289 4.991 -24.691 1.00 86.94 146 TYR A C 1
ATOM 1088 O O . TYR A 1 146 ? 16.411 4.973 -23.822 1.00 86.94 146 TYR A O 1
ATOM 1096 N N . LEU A 1 147 ? 17.258 4.162 -25.740 1.00 88.75 147 LEU A N 1
ATOM 1097 C CA . LEU A 1 147 ? 16.186 3.186 -25.963 1.00 88.75 147 LEU A CA 1
ATOM 1098 C C . LEU A 1 147 ? 16.137 2.127 -24.857 1.00 88.75 147 LEU A C 1
ATOM 1100 O O . LEU A 1 147 ? 15.050 1.796 -24.377 1.00 88.75 147 LEU A O 1
ATOM 1104 N N . ARG A 1 148 ? 17.293 1.639 -24.398 1.00 88.69 148 ARG A N 1
ATOM 1105 C CA . ARG A 1 148 ? 17.387 0.709 -23.263 1.00 88.69 148 ARG A CA 1
ATOM 1106 C C . ARG A 1 148 ? 16.916 1.358 -21.970 1.00 88.69 148 ARG A C 1
ATOM 1108 O O . ARG A 1 148 ? 16.129 0.757 -21.245 1.00 88.69 148 ARG A O 1
ATOM 1115 N N . SER A 1 149 ? 17.300 2.604 -21.704 1.00 85.75 149 SER A N 1
ATOM 1116 C CA . SER A 1 149 ? 16.820 3.346 -20.529 1.00 85.75 149 SER A CA 1
ATOM 1117 C C . SER A 1 149 ? 15.297 3.504 -20.536 1.00 85.75 149 SER A C 1
ATOM 1119 O O . SER A 1 149 ? 14.640 3.277 -19.516 1.00 85.75 149 SER A O 1
ATOM 1121 N N . LEU A 1 150 ? 14.719 3.828 -21.697 1.00 89.62 150 LEU A N 1
ATOM 1122 C CA . LEU A 1 150 ? 13.273 3.949 -21.869 1.00 89.62 150 LEU A CA 1
ATOM 1123 C C . LEU A 1 150 ? 12.561 2.604 -21.668 1.00 89.62 150 LEU A C 1
ATOM 1125 O O . LEU A 1 150 ? 11.568 2.533 -20.941 1.00 89.62 150 LEU A O 1
ATOM 1129 N N . ALA A 1 151 ? 13.085 1.530 -22.263 1.00 89.19 151 ALA A N 1
ATOM 1130 C CA . ALA A 1 151 ? 12.549 0.182 -22.108 1.00 89.19 151 ALA A CA 1
ATOM 1131 C C . ALA A 1 151 ? 12.622 -0.296 -20.650 1.00 89.19 151 ALA A C 1
ATOM 1133 O O . ALA A 1 151 ? 11.636 -0.809 -20.120 1.00 89.19 151 ALA A O 1
ATOM 1134 N N . PHE A 1 152 ? 13.749 -0.072 -19.971 1.00 88.38 152 PHE A N 1
ATOM 1135 C CA . PHE A 1 152 ? 13.919 -0.409 -18.560 1.00 88.38 152 PHE A CA 1
ATOM 1136 C C . PHE A 1 152 ? 12.920 0.348 -17.682 1.00 88.38 152 PHE A C 1
ATOM 1138 O O . PHE A 1 152 ? 12.218 -0.266 -16.877 1.00 88.38 152 PHE A O 1
ATOM 1145 N N . GLY A 1 153 ? 12.787 1.663 -17.878 1.00 85.19 153 GLY A N 1
ATOM 1146 C CA . GLY A 1 153 ? 11.812 2.484 -17.160 1.00 85.19 153 GLY A CA 1
ATOM 1147 C C . GLY A 1 153 ? 10.374 2.000 -17.363 1.00 85.19 153 GLY A C 1
ATOM 1148 O O . GLY A 1 153 ? 9.623 1.880 -16.393 1.00 85.19 153 GLY A O 1
ATOM 1149 N N . ALA A 1 154 ? 10.002 1.650 -18.597 1.00 86.50 154 ALA A N 1
ATOM 1150 C CA . ALA A 1 154 ? 8.681 1.110 -18.913 1.00 86.50 154 ALA A CA 1
ATOM 1151 C C . ALA A 1 154 ? 8.422 -0.245 -18.232 1.00 86.50 154 ALA A C 1
ATOM 1153 O O . ALA A 1 154 ? 7.348 -0.449 -17.662 1.00 86.50 154 ALA A O 1
ATOM 1154 N N . VAL A 1 155 ? 9.404 -1.152 -18.234 1.00 87.62 155 VAL A N 1
ATOM 1155 C CA . VAL A 1 155 ? 9.307 -2.464 -17.570 1.00 87.62 155 VAL A CA 1
ATOM 1156 C C . VAL A 1 155 ? 9.190 -2.307 -16.058 1.00 87.62 155 VAL A C 1
ATOM 1158 O O . VAL A 1 155 ? 8.316 -2.922 -15.447 1.00 87.62 155 VAL A O 1
ATOM 1161 N N . VAL A 1 156 ? 10.021 -1.460 -15.446 1.00 86.19 156 VAL A N 1
ATOM 1162 C CA . VAL A 1 156 ? 9.970 -1.182 -14.004 1.00 86.19 156 VAL A CA 1
ATOM 1163 C C . VAL A 1 156 ? 8.616 -0.586 -13.629 1.00 86.19 156 VAL A C 1
ATOM 1165 O O . VAL A 1 156 ? 7.983 -1.062 -12.688 1.00 86.19 156 VAL A O 1
ATOM 1168 N N . LEU A 1 157 ? 8.114 0.388 -14.391 1.00 82.88 157 LEU A N 1
ATOM 1169 C CA . LEU A 1 157 ? 6.796 0.977 -14.157 1.00 82.88 157 LEU A CA 1
ATOM 1170 C C . LEU A 1 157 ? 5.679 -0.071 -14.265 1.00 82.88 157 LEU A C 1
ATOM 1172 O O . LEU A 1 157 ? 4.830 -0.157 -13.378 1.00 82.88 157 LEU A O 1
ATOM 1176 N N . ALA A 1 158 ? 5.687 -0.895 -15.314 1.00 84.00 158 ALA A N 1
ATOM 1177 C CA . ALA A 1 158 ? 4.706 -1.962 -15.493 1.00 84.00 158 ALA A CA 1
ATOM 1178 C C . ALA A 1 158 ? 4.752 -2.980 -14.342 1.00 84.00 158 ALA A C 1
ATOM 1180 O O . ALA A 1 158 ? 3.703 -3.389 -13.832 1.00 84.00 158 ALA A O 1
ATOM 1181 N N . LEU A 1 159 ? 5.951 -3.347 -13.882 1.00 83.75 159 LEU A N 1
ATOM 1182 C CA . LEU A 1 159 ? 6.144 -4.239 -12.743 1.00 83.75 159 LEU A CA 1
ATOM 1183 C C . LEU A 1 159 ? 5.585 -3.622 -11.456 1.00 83.75 159 LEU A C 1
ATOM 1185 O O . LEU A 1 159 ? 4.805 -4.271 -10.765 1.00 83.75 159 LEU A O 1
ATOM 1189 N N . LEU A 1 160 ? 5.907 -2.361 -11.156 1.00 81.06 160 LEU A N 1
ATOM 1190 C CA . LEU A 1 160 ? 5.390 -1.661 -9.971 1.00 81.06 160 LEU A CA 1
ATOM 1191 C C . LEU A 1 160 ? 3.860 -1.546 -9.983 1.00 81.06 160 LEU A C 1
ATOM 1193 O O . LEU A 1 160 ? 3.228 -1.617 -8.929 1.00 81.06 160 LEU A O 1
ATOM 1197 N N . CYS A 1 161 ? 3.258 -1.394 -11.162 1.00 79.50 161 CYS A N 1
ATOM 1198 C CA . CYS A 1 161 ? 1.809 -1.314 -11.330 1.00 79.50 161 CYS A CA 1
ATOM 1199 C C . CYS A 1 161 ? 1.113 -2.672 -11.146 1.00 79.50 161 CYS A C 1
ATOM 1201 O O . CYS A 1 161 ? 0.059 -2.741 -10.513 1.00 79.50 161 CYS A O 1
ATOM 1203 N N . THR A 1 162 ? 1.688 -3.750 -11.685 1.00 80.06 162 THR A N 1
ATOM 1204 C CA . THR A 1 162 ? 1.066 -5.087 -11.727 1.00 80.06 162 THR A CA 1
ATOM 1205 C C . THR A 1 162 ? 1.358 -5.937 -10.493 1.00 80.06 162 THR A C 1
ATOM 1207 O O . THR A 1 162 ? 0.493 -6.699 -10.055 1.00 80.06 162 THR A O 1
ATOM 1210 N N . LEU A 1 163 ? 2.535 -5.784 -9.882 1.00 81.62 163 LEU A N 1
ATOM 1211 C CA . LEU A 1 163 ? 2.979 -6.580 -8.737 1.00 81.62 163 LEU A CA 1
ATOM 1212 C C . LEU A 1 163 ? 2.010 -6.487 -7.543 1.00 81.62 163 LEU A C 1
ATOM 1214 O O . LEU A 1 163 ? 1.636 -7.536 -7.021 1.00 81.62 163 LEU A O 1
ATOM 1218 N N . PRO A 1 164 ? 1.506 -5.308 -7.124 1.00 77.94 164 PRO A N 1
ATOM 1219 C CA . PRO A 1 164 ? 0.560 -5.222 -6.009 1.00 77.94 164 PRO A CA 1
ATOM 1220 C C . PRO A 1 164 ? -0.785 -5.898 -6.301 1.00 77.94 164 PRO A C 1
ATOM 1222 O O . PRO A 1 164 ? -1.387 -6.476 -5.396 1.00 77.94 164 PRO A O 1
ATOM 1225 N N . ILE A 1 165 ? -1.230 -5.876 -7.564 1.00 80.00 165 ILE A N 1
ATOM 1226 C CA . ILE A 1 165 ? -2.445 -6.567 -8.015 1.00 80.00 165 ILE A CA 1
ATOM 1227 C C . ILE A 1 165 ? -2.231 -8.077 -7.887 1.00 80.00 165 ILE A C 1
ATOM 1229 O O . ILE A 1 165 ? -3.004 -8.756 -7.213 1.00 80.00 165 ILE A O 1
ATOM 1233 N N . ALA A 1 166 ? -1.142 -8.591 -8.463 1.00 80.81 166 ALA A N 1
ATOM 1234 C CA . ALA A 1 166 ? -0.805 -10.010 -8.418 1.00 80.81 166 ALA A CA 1
ATOM 1235 C C . ALA A 1 166 ? -0.636 -10.511 -6.977 1.00 80.81 166 ALA A C 1
ATOM 1237 O O . ALA A 1 166 ? -1.224 -11.522 -6.600 1.00 80.81 166 ALA A O 1
ATOM 1238 N N . VAL A 1 167 ? 0.099 -9.771 -6.140 1.00 79.19 167 VAL A N 1
ATOM 1239 C CA . VAL A 1 167 ? 0.325 -10.131 -4.735 1.00 79.19 167 VAL A CA 1
ATOM 1240 C C . VAL A 1 167 ? -0.979 -10.132 -3.946 1.00 79.19 167 VAL A C 1
ATOM 1242 O O . VAL A 1 167 ? -1.204 -11.054 -3.167 1.00 79.19 167 VAL A O 1
ATOM 1245 N N . LYS A 1 168 ? -1.873 -9.160 -4.161 1.00 83.19 168 LYS A N 1
ATOM 1246 C CA . LYS A 1 168 ? -3.194 -9.166 -3.519 1.00 83.19 168 LYS A CA 1
ATOM 1247 C C . LYS A 1 168 ? -3.972 -10.440 -3.858 1.00 83.19 168 LYS A C 1
ATOM 1249 O O . LYS A 1 168 ? -4.466 -11.112 -2.949 1.00 83.19 168 LYS A O 1
ATOM 1254 N N . TRP A 1 169 ? -4.089 -10.759 -5.146 1.00 79.31 169 TRP A N 1
ATOM 1255 C CA . TRP A 1 169 ? -4.837 -11.930 -5.605 1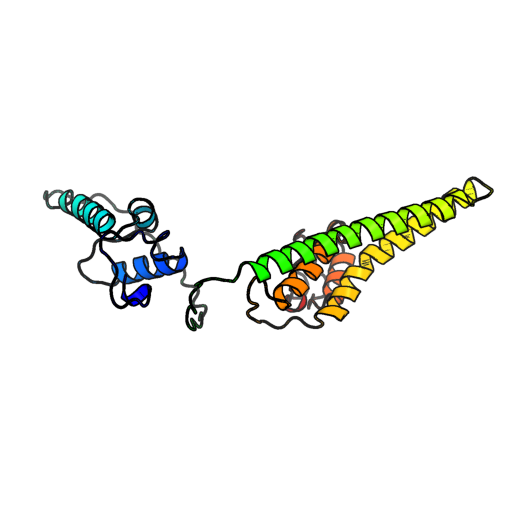.00 79.31 169 TRP A CA 1
ATOM 1256 C C . TRP A 1 169 ? -4.199 -13.243 -5.133 1.00 79.31 169 TRP A C 1
ATOM 1258 O O . TRP A 1 169 ? -4.925 -14.155 -4.751 1.00 79.31 169 TRP A O 1
ATOM 1268 N N . LEU A 1 170 ? -2.866 -13.309 -5.067 1.00 79.44 170 LEU A N 1
ATOM 1269 C CA . LEU A 1 170 ? -2.127 -14.478 -4.588 1.00 79.44 170 LEU A CA 1
ATOM 1270 C C . LEU A 1 170 ? -2.241 -14.678 -3.067 1.00 79.44 170 LEU A C 1
ATOM 1272 O O . LEU A 1 170 ? -2.342 -15.810 -2.597 1.00 79.44 170 LEU A O 1
ATOM 1276 N N . LEU A 1 171 ? -2.206 -13.598 -2.279 1.00 72.56 171 LEU A N 1
ATOM 1277 C CA . LEU A 1 171 ? -2.160 -13.696 -0.817 1.00 72.56 171 LEU A CA 1
ATOM 1278 C C . LEU A 1 171 ? -3.538 -13.706 -0.155 1.00 72.56 171 LEU A C 1
ATOM 1280 O O . LEU A 1 171 ? -3.666 -14.317 0.906 1.00 72.56 171 LEU A O 1
ATOM 1284 N N . ILE A 1 172 ? -4.542 -13.022 -0.697 1.00 71.12 172 ILE A N 1
ATOM 1285 C CA . ILE A 1 172 ? -5.861 -12.906 -0.051 1.00 71.12 172 ILE A CA 1
ATOM 1286 C C . ILE A 1 172 ? -6.996 -13.346 -0.975 1.00 71.12 172 ILE A C 1
ATOM 1288 O O . ILE A 1 172 ? -7.964 -13.939 -0.505 1.00 71.12 172 ILE A O 1
ATOM 1292 N N . GLY A 1 173 ? -6.888 -13.080 -2.278 1.00 75.94 173 GLY A N 1
ATOM 1293 C CA . GLY A 1 173 ? -8.005 -13.265 -3.200 1.00 75.94 173 GLY A CA 1
ATOM 1294 C C . GLY A 1 173 ? -9.105 -12.236 -2.929 1.00 75.94 173 GLY A C 1
ATOM 1295 O O . GLY A 1 173 ? -8.847 -11.031 -2.980 1.00 75.94 173 GLY A O 1
ATOM 1296 N N . ARG A 1 174 ? -10.324 -12.708 -2.634 1.00 72.75 174 ARG A N 1
ATOM 1297 C CA . ARG A 1 174 ? -11.482 -11.853 -2.319 1.00 72.75 174 ARG A CA 1
ATOM 1298 C C . ARG A 1 174 ? -11.546 -11.513 -0.833 1.00 72.75 174 ARG A C 1
ATOM 1300 O O . ARG A 1 174 ? -11.512 -12.411 0.011 1.00 72.75 174 ARG A O 1
ATOM 1307 N N . TRP A 1 175 ? -11.658 -10.226 -0.510 1.00 69.81 175 TRP A N 1
ATOM 1308 C CA . TRP A 1 175 ? -11.732 -9.769 0.879 1.00 69.81 175 TRP A CA 1
ATOM 1309 C C . TRP A 1 175 ? -13.122 -10.061 1.444 1.00 69.81 175 TRP A C 1
ATOM 1311 O O . TRP A 1 175 ? -14.122 -9.558 0.941 1.00 69.81 175 TRP A O 1
ATOM 1321 N N . LYS A 1 176 ? -13.185 -10.836 2.530 1.00 67.81 176 LYS A N 1
ATOM 1322 C CA . LYS A 1 176 ? -14.412 -11.039 3.310 1.00 67.81 176 LYS A CA 1
ATOM 1323 C C . LYS A 1 176 ? -14.385 -10.169 4.574 1.00 67.81 176 LYS A C 1
ATOM 1325 O O . LYS A 1 176 ? -13.303 -9.974 5.132 1.00 67.81 176 LYS A O 1
ATOM 1330 N N . PRO A 1 177 ? -15.533 -9.653 5.049 1.00 71.69 177 PRO A N 1
ATOM 1331 C CA . PRO A 1 177 ? -15.606 -8.969 6.337 1.00 71.69 177 PRO A CA 1
ATOM 1332 C C . PRO A 1 177 ? -15.290 -9.956 7.469 1.00 71.69 177 PRO A C 1
ATOM 1334 O O . PRO A 1 177 ? -16.104 -10.813 7.800 1.00 71.69 177 PRO A O 1
ATOM 1337 N N . GLU A 1 178 ? -14.095 -9.859 8.050 1.00 73.75 178 GLU A N 1
ATOM 1338 C CA . GLU A 1 178 ? -13.636 -10.745 9.123 1.00 73.75 178 GLU A CA 1
ATOM 1339 C C . GLU A 1 178 ? -12.858 -9.954 10.184 1.00 73.75 178 GLU A C 1
ATOM 1341 O O . GLU A 1 178 ? -12.150 -8.990 9.878 1.00 73.75 178 GLU A O 1
ATOM 1346 N N . ARG A 1 179 ? -12.986 -10.353 11.455 1.00 70.19 179 ARG A N 1
ATOM 1347 C CA . ARG A 1 179 ? -12.224 -9.755 12.558 1.00 70.19 179 ARG A CA 1
ATOM 1348 C C . ARG A 1 179 ? -10.853 -10.416 12.655 1.00 70.19 179 ARG A C 1
ATOM 1350 O O . ARG A 1 179 ? -10.719 -11.525 13.159 1.00 70.19 179 ARG A O 1
ATOM 1357 N N . ILE A 1 180 ? -9.824 -9.704 12.211 1.00 72.56 180 ILE A N 1
ATOM 1358 C CA . ILE A 1 180 ? -8.438 -10.173 12.271 1.00 72.56 180 ILE A CA 1
ATOM 1359 C C . ILE A 1 180 ? -7.804 -9.719 13.591 1.00 72.56 180 ILE A C 1
ATOM 1361 O O . ILE A 1 180 ? -7.797 -8.530 13.909 1.00 72.56 180 ILE A O 1
ATOM 1365 N N . ARG A 1 181 ? -7.222 -10.650 14.358 1.00 72.88 181 ARG A N 1
ATOM 1366 C CA . ARG A 1 181 ? -6.455 -10.314 15.569 1.00 72.88 181 ARG A CA 1
ATOM 1367 C C . ARG A 1 181 ? -5.179 -9.554 15.189 1.00 72.88 181 ARG A C 1
ATOM 1369 O O . ARG A 1 181 ? -4.412 -10.019 14.339 1.00 72.88 181 ARG A O 1
ATOM 1376 N N . VAL A 1 182 ? -4.933 -8.415 15.839 1.00 65.06 182 VAL A N 1
ATOM 1377 C CA . VAL A 1 182 ? -3.694 -7.634 15.682 1.00 65.06 182 VAL A CA 1
ATOM 1378 C C . VAL A 1 182 ? -2.505 -8.524 16.074 1.00 65.06 182 VAL A C 1
ATOM 1380 O O . VAL A 1 182 ? -2.596 -9.240 17.069 1.00 65.06 182 VAL A O 1
ATOM 1383 N N . TRP A 1 183 ? -1.427 -8.523 15.279 1.00 63.94 183 TRP A N 1
ATOM 1384 C CA . TRP A 1 183 ? -0.237 -9.393 15.437 1.00 63.94 183 TRP A CA 1
ATOM 1385 C C . TRP A 1 183 ? -0.401 -10.876 15.046 1.00 63.94 183 TRP A C 1
ATOM 1387 O O . TRP A 1 183 ? 0.465 -11.695 15.344 1.00 63.94 183 TRP A O 1
ATOM 1397 N N . SER A 1 184 ? -1.481 -11.241 14.348 1.00 70.88 184 SER A N 1
ATOM 1398 C CA . SER A 1 184 ? -1.629 -12.573 13.737 1.00 70.88 184 SER A CA 1
ATOM 1399 C C . SER A 1 184 ? -1.068 -12.638 12.307 1.00 70.88 184 SER A C 1
ATOM 1401 O O . SER A 1 184 ? -0.853 -11.615 11.654 1.00 70.88 184 SER A O 1
ATOM 1403 N N . PHE A 1 185 ? -0.914 -13.851 11.765 1.00 72.25 185 PHE A N 1
ATOM 1404 C CA . PHE A 1 185 ? -0.583 -14.064 10.348 1.00 72.25 185 PHE A CA 1
ATOM 1405 C C . PHE A 1 185 ? -1.581 -13.394 9.385 1.00 72.25 185 PHE A C 1
ATOM 1407 O O . PHE A 1 185 ? -1.184 -12.927 8.318 1.00 72.25 185 PHE A O 1
ATOM 1414 N N . GLY A 1 186 ? -2.862 -13.289 9.761 1.00 75.38 186 GLY A N 1
ATOM 1415 C CA . GLY A 1 186 ? -3.861 -12.555 8.977 1.00 75.38 186 GLY A CA 1
ATOM 1416 C C . GLY A 1 186 ? -3.545 -11.059 8.897 1.00 75.38 186 GLY A C 1
ATOM 1417 O O . GLY A 1 186 ? -3.599 -10.467 7.819 1.00 75.38 186 GLY A O 1
ATOM 1418 N N . TYR A 1 187 ? -3.115 -10.463 10.016 1.00 77.62 187 TYR A N 1
ATOM 1419 C CA . TYR A 1 187 ? -2.682 -9.065 10.055 1.00 77.62 187 TYR A CA 1
ATOM 1420 C C . TYR A 1 187 ? -1.414 -8.851 9.225 1.00 77.62 187 TYR A C 1
ATOM 1422 O O . TYR A 1 187 ? -1.293 -7.844 8.538 1.00 77.62 187 TYR A O 1
ATOM 1430 N N . MET A 1 188 ? -0.499 -9.820 9.223 1.00 75.62 188 MET A N 1
ATOM 1431 C CA . MET A 1 188 ? 0.731 -9.772 8.432 1.00 75.62 188 MET A CA 1
ATOM 1432 C C . MET A 1 188 ? 0.456 -9.745 6.921 1.00 75.62 188 MET A C 1
ATOM 1434 O O . MET A 1 188 ? 1.007 -8.903 6.211 1.00 75.62 188 MET A O 1
ATOM 1438 N N . ARG A 1 189 ? -0.447 -10.606 6.426 1.00 80.88 189 ARG A N 1
ATOM 1439 C CA . ARG A 1 189 ? -0.891 -10.596 5.015 1.00 80.88 189 ARG A CA 1
ATOM 1440 C C . ARG A 1 189 ? -1.545 -9.262 4.656 1.00 80.88 189 ARG A C 1
ATOM 1442 O O . ARG A 1 189 ? -1.232 -8.680 3.619 1.00 80.88 189 ARG A O 1
ATOM 1449 N N . PHE A 1 190 ? -2.408 -8.754 5.538 1.00 81.44 190 PHE A N 1
ATOM 1450 C CA . PHE A 1 190 ? -3.049 -7.450 5.375 1.00 81.44 190 PHE A CA 1
ATOM 1451 C C . PHE A 1 190 ? -2.035 -6.303 5.345 1.00 81.44 190 PHE A C 1
ATOM 1453 O O . PHE A 1 190 ? -2.111 -5.440 4.473 1.00 81.44 190 PHE A O 1
ATOM 1460 N N . TRP A 1 191 ? -1.066 -6.303 6.260 1.00 83.50 191 TRP A N 1
ATOM 1461 C CA . TRP A 1 191 ? -0.010 -5.299 6.327 1.00 83.50 191 TRP A CA 1
ATOM 1462 C C . TRP A 1 191 ? 0.837 -5.307 5.058 1.00 83.50 191 TRP A C 1
ATOM 1464 O O . TRP A 1 191 ? 1.053 -4.245 4.483 1.00 83.50 191 TRP A O 1
ATOM 1474 N N . LEU A 1 192 ? 1.244 -6.483 4.574 1.00 79.62 192 LEU A N 1
ATOM 1475 C CA . LEU A 1 192 ? 2.056 -6.604 3.365 1.00 79.62 192 LEU A CA 1
ATOM 1476 C C . LEU A 1 192 ? 1.319 -6.038 2.147 1.00 79.62 192 LEU A C 1
ATOM 1478 O O . LEU A 1 192 ? 1.845 -5.166 1.461 1.00 79.62 192 LEU A O 1
ATOM 1482 N N . VAL A 1 193 ? 0.069 -6.452 1.923 1.00 80.69 193 VAL A N 1
ATOM 1483 C CA . VAL A 1 193 ? -0.739 -5.927 0.811 1.00 80.69 193 VAL A CA 1
ATOM 1484 C C . VAL A 1 193 ? -0.987 -4.430 0.961 1.00 80.69 193 VAL A C 1
ATOM 1486 O O . VAL A 1 193 ? -0.838 -3.691 -0.007 1.00 80.69 193 VAL A O 1
ATOM 1489 N N . LYS A 1 194 ? -1.273 -3.942 2.170 1.00 80.19 194 LYS A N 1
ATOM 1490 C CA . LYS A 1 194 ? -1.426 -2.507 2.445 1.00 80.19 194 LYS A CA 1
ATOM 1491 C C . LYS A 1 194 ? -0.145 -1.713 2.169 1.00 80.19 194 LYS A C 1
ATOM 1493 O O . LYS A 1 194 ? -0.233 -0.569 1.726 1.00 80.19 194 LYS A O 1
ATOM 1498 N N . THR A 1 195 ? 1.022 -2.273 2.468 1.00 78.75 195 THR A N 1
ATOM 1499 C CA . THR A 1 195 ? 2.326 -1.647 2.207 1.00 78.75 195 THR A CA 1
ATOM 1500 C C . THR A 1 195 ? 2.605 -1.601 0.707 1.00 78.75 195 THR A C 1
ATOM 1502 O O . THR A 1 195 ? 2.935 -0.535 0.195 1.00 78.75 195 THR A O 1
ATOM 1505 N N . LEU A 1 196 ? 2.364 -2.697 -0.018 1.00 78.12 196 LEU A N 1
ATOM 1506 C CA . LEU A 1 196 ? 2.523 -2.750 -1.476 1.00 78.12 196 LEU A CA 1
ATOM 1507 C C . LEU A 1 196 ? 1.554 -1.816 -2.212 1.00 78.12 196 LEU A C 1
ATOM 1509 O O . LEU A 1 196 ? 1.965 -1.111 -3.128 1.00 78.12 196 LEU A O 1
ATOM 1513 N N . LEU A 1 197 ? 0.281 -1.771 -1.805 1.00 76.06 197 LEU A N 1
ATOM 1514 C CA . LEU A 1 197 ? -0.704 -0.854 -2.391 1.00 76.06 197 LEU A CA 1
ATOM 1515 C C . LEU A 1 197 ? -0.319 0.612 -2.163 1.00 76.06 197 LEU A C 1
ATOM 1517 O O . LEU A 1 197 ? -0.542 1.432 -3.046 1.00 76.06 197 LEU A O 1
ATOM 1521 N N . ARG A 1 198 ? 0.263 0.949 -1.003 1.00 74.44 198 ARG A N 1
ATOM 1522 C CA . ARG A 1 198 ? 0.729 2.316 -0.711 1.00 74.44 198 ARG A CA 1
ATOM 1523 C C . ARG A 1 198 ? 1.997 2.704 -1.466 1.00 74.44 198 ARG A C 1
ATOM 1525 O O . ARG A 1 198 ? 2.182 3.884 -1.729 1.00 74.44 198 ARG A O 1
ATOM 1532 N N . ALA A 1 199 ? 2.845 1.739 -1.811 1.00 72.88 199 ALA A N 1
ATOM 1533 C CA . ALA A 1 199 ? 4.035 1.975 -2.625 1.00 72.88 199 ALA A CA 1
ATOM 1534 C C . ALA A 1 199 ? 3.717 2.145 -4.125 1.00 72.88 199 ALA A C 1
ATOM 1536 O O . ALA A 1 199 ? 4.587 2.543 -4.895 1.00 72.88 199 ALA A O 1
ATOM 1537 N N . ASN A 1 200 ? 2.492 1.824 -4.557 1.00 76.31 200 ASN A N 1
ATOM 1538 C CA . ASN A 1 200 ? 2.128 1.817 -5.967 1.00 76.31 200 ASN A CA 1
ATOM 1539 C C . ASN A 1 200 ? 2.019 3.255 -6.537 1.00 76.31 200 ASN A C 1
ATOM 1541 O O . ASN A 1 200 ? 1.262 4.071 -6.004 1.00 76.31 200 ASN A O 1
ATOM 1545 N N . PRO A 1 201 ? 2.714 3.575 -7.647 1.00 69.75 201 PRO A N 1
ATOM 1546 C CA . PRO A 1 201 ? 2.716 4.916 -8.233 1.00 69.75 201 PRO A CA 1
ATOM 1547 C C . PRO A 1 201 ? 1.389 5.304 -8.907 1.00 69.75 201 PRO A C 1
ATOM 1549 O O . PRO A 1 201 ? 1.175 6.482 -9.178 1.00 69.75 201 PRO A O 1
ATOM 1552 N N . LEU A 1 202 ? 0.458 4.367 -9.132 1.00 68.06 202 LEU A N 1
ATOM 1553 C CA . LEU A 1 202 ? -0.883 4.636 -9.678 1.00 68.06 202 LEU A CA 1
ATOM 1554 C C . LEU A 1 202 ? -1.761 5.465 -8.730 1.00 68.06 202 LEU A C 1
ATOM 1556 O O . LEU A 1 202 ? -2.807 5.958 -9.137 1.00 68.06 202 LEU A O 1
ATOM 1560 N N . VAL A 1 203 ? -1.331 5.706 -7.489 1.00 66.12 203 VAL A N 1
ATOM 1561 C CA . VAL A 1 203 ? -1.942 6.742 -6.635 1.00 66.12 203 VAL A CA 1
ATOM 1562 C C . VAL A 1 203 ? -1.790 8.141 -7.251 1.00 66.12 203 VAL A C 1
ATOM 1564 O O . VAL A 1 203 ? -2.587 9.035 -6.978 1.00 66.12 203 VAL A O 1
ATOM 1567 N N . LEU A 1 204 ? -0.802 8.348 -8.122 1.00 66.38 204 LEU A N 1
ATOM 1568 C CA . LEU A 1 204 ? -0.612 9.613 -8.831 1.00 66.38 204 LEU A CA 1
ATOM 1569 C C . LEU A 1 204 ? -1.597 9.796 -9.994 1.00 66.38 204 LEU A C 1
ATOM 1571 O O . LEU A 1 204 ? -1.774 10.919 -10.454 1.00 66.38 204 LEU A O 1
ATOM 1575 N N . THR A 1 205 ? -2.267 8.730 -10.449 1.00 68.19 205 THR A N 1
ATOM 1576 C CA . THR A 1 205 ? -3.256 8.786 -11.539 1.00 68.19 205 THR A CA 1
ATOM 1577 C C . THR A 1 205 ? -4.698 8.940 -11.036 1.00 68.19 205 THR A C 1
ATOM 1579 O O . THR A 1 205 ? -5.649 8.776 -11.803 1.00 68.19 205 THR A O 1
ATOM 1582 N N . VAL A 1 206 ? -4.884 9.288 -9.758 1.00 72.25 206 VAL A N 1
ATOM 1583 C CA . VAL A 1 206 ? -6.189 9.599 -9.147 1.00 72.25 206 VAL A CA 1
ATOM 1584 C C . VAL A 1 206 ? -6.928 10.660 -9.972 1.00 72.25 206 VAL A C 1
ATOM 1586 O O . VAL A 1 206 ? -6.349 11.666 -10.374 1.00 72.25 206 VAL A O 1
ATOM 1589 N N . GLY A 1 207 ? -8.213 10.419 -10.243 1.00 63.69 207 GLY A N 1
ATOM 1590 C CA . GLY A 1 207 ? -9.038 11.255 -11.123 1.00 63.69 207 GLY A CA 1
ATOM 1591 C C . GLY A 1 207 ? -9.008 10.880 -12.612 1.00 63.69 207 GLY A C 1
ATOM 1592 O O . GLY A 1 207 ? -9.816 11.404 -13.372 1.00 63.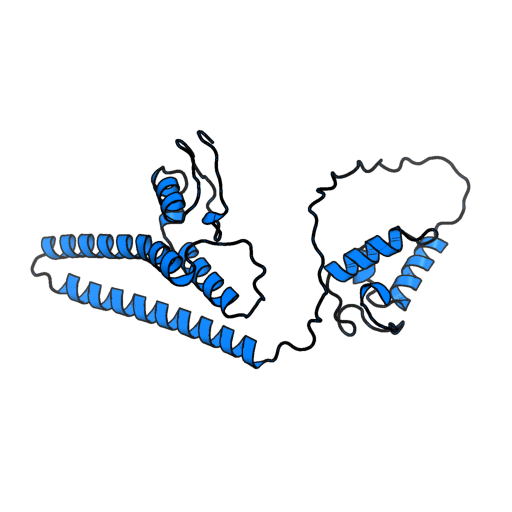69 207 GLY A O 1
ATOM 1593 N N . THR A 1 208 ? -8.150 9.947 -13.044 1.00 77.06 208 THR A N 1
ATOM 1594 C CA . THR A 1 208 ? -8.163 9.427 -14.427 1.00 77.06 208 THR A CA 1
ATOM 1595 C C . THR A 1 208 ? -9.010 8.153 -14.559 1.00 77.06 208 THR A C 1
ATOM 1597 O O . THR A 1 208 ? -9.125 7.386 -13.597 1.00 77.06 208 THR A O 1
ATOM 1600 N N . PRO A 1 209 ? -9.553 7.843 -15.756 1.00 75.19 209 PRO A N 1
ATOM 1601 C CA . PRO A 1 209 ? -10.257 6.577 -15.998 1.00 75.19 209 PRO A CA 1
ATOM 1602 C C . PRO A 1 209 ? -9.349 5.341 -15.850 1.00 75.19 209 PRO A C 1
ATOM 1604 O O . PRO A 1 209 ? -9.833 4.222 -15.696 1.00 75.19 209 PRO A O 1
ATOM 1607 N N . LEU A 1 210 ? -8.023 5.518 -15.851 1.00 73.69 210 LEU A N 1
ATOM 1608 C CA . LEU A 1 210 ? -7.079 4.442 -15.543 1.00 73.69 210 LEU A CA 1
ATOM 1609 C C . LEU A 1 210 ? -7.167 4.016 -14.074 1.00 73.69 210 LEU A C 1
ATOM 1611 O O . LEU A 1 210 ? -7.038 2.831 -13.770 1.00 73.69 210 LEU A O 1
ATOM 1615 N N . TYR A 1 211 ? -7.433 4.954 -13.163 1.00 74.56 211 TYR A N 1
ATOM 1616 C CA . TYR A 1 211 ? -7.574 4.649 -11.743 1.00 74.56 211 TYR A CA 1
ATOM 1617 C C . TYR A 1 211 ? -8.853 3.853 -11.454 1.00 74.56 211 TYR A C 1
ATOM 1619 O O . TYR A 1 211 ? -8.824 2.914 -10.661 1.00 74.56 211 TYR A O 1
ATOM 1627 N N . SER A 1 212 ? -9.962 4.134 -12.148 1.00 74.94 212 SER A N 1
ATOM 1628 C CA . SER A 1 212 ? -11.185 3.326 -12.023 1.00 74.94 212 SER A CA 1
ATOM 1629 C C . SER A 1 212 ? -11.007 1.913 -12.590 1.00 74.94 212 SER A C 1
ATOM 1631 O O . SER A 1 212 ? -11.480 0.948 -11.984 1.00 74.94 212 SER A O 1
ATOM 1633 N N . LEU A 1 213 ? -10.253 1.753 -13.685 1.00 75.38 213 LEU A N 1
ATOM 1634 C CA . LEU A 1 213 ? -9.865 0.435 -14.201 1.00 75.38 213 LEU A CA 1
ATOM 1635 C C . LEU A 1 213 ? -8.983 -0.328 -13.198 1.00 75.38 213 LEU A C 1
ATOM 1637 O O . LEU A 1 213 ? -9.214 -1.511 -12.949 1.00 75.38 213 LEU A O 1
ATOM 1641 N N . TYR A 1 214 ? -8.013 0.352 -12.582 1.00 74.81 214 TYR A N 1
ATOM 1642 C CA . TYR A 1 214 ? -7.154 -0.220 -11.543 1.00 74.81 214 TYR A CA 1
ATOM 1643 C C . TYR A 1 214 ? -7.958 -0.675 -10.318 1.00 74.81 214 TYR A C 1
ATOM 1645 O O . TYR A 1 214 ? -7.764 -1.789 -9.831 1.00 74.81 214 TYR A O 1
ATOM 1653 N N . LEU A 1 215 ? -8.918 0.132 -9.855 1.00 73.56 215 LEU A N 1
ATOM 1654 C CA . LEU A 1 215 ? -9.819 -0.238 -8.761 1.00 73.56 215 LEU A CA 1
ATOM 1655 C C . LEU A 1 215 ? -10.666 -1.473 -9.109 1.00 73.56 215 LEU A C 1
ATOM 1657 O O . LEU A 1 215 ? -10.808 -2.361 -8.267 1.00 73.56 215 LEU A O 1
ATOM 1661 N N . ARG A 1 216 ? -11.155 -1.586 -10.352 1.00 76.38 216 ARG A N 1
ATOM 1662 C CA . ARG A 1 216 ? -11.869 -2.783 -10.843 1.00 76.38 216 ARG A CA 1
ATOM 1663 C C . ARG A 1 216 ? -10.967 -4.012 -10.925 1.00 76.38 216 ARG A C 1
ATOM 1665 O O . ARG A 1 216 ? -11.402 -5.097 -10.554 1.00 76.38 216 ARG A O 1
ATOM 1672 N N . ALA A 1 217 ? -9.711 -3.861 -11.344 1.00 73.69 217 ALA A N 1
ATOM 1673 C CA . ALA A 1 217 ? -8.721 -4.945 -11.324 1.00 73.69 217 ALA A CA 1
ATOM 1674 C C . ALA A 1 217 ? -8.387 -5.400 -9.891 1.00 73.69 217 ALA A C 1
ATOM 1676 O O . ALA A 1 217 ? -8.095 -6.572 -9.640 1.00 73.69 217 ALA A O 1
ATOM 1677 N N . LEU A 1 218 ? -8.492 -4.482 -8.929 1.00 71.25 218 LEU A N 1
ATOM 1678 C CA . LEU A 1 218 ? -8.460 -4.778 -7.503 1.00 71.25 218 LEU A CA 1
ATOM 1679 C C . LEU A 1 218 ? -9.767 -5.411 -6.989 1.00 71.25 218 LEU A C 1
ATOM 1681 O O . LEU A 1 218 ? -9.808 -5.774 -5.824 1.00 71.25 218 LEU A O 1
ATOM 1685 N N . GLY A 1 219 ? -10.814 -5.585 -7.791 1.00 68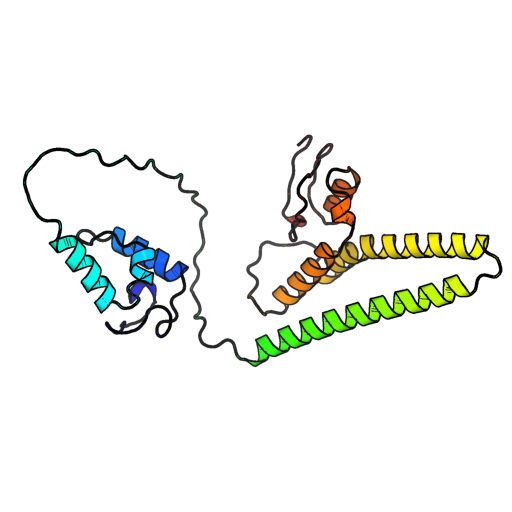.12 219 GLY A N 1
ATOM 1686 C CA . GLY A 1 219 ? -12.076 -6.202 -7.361 1.00 68.12 219 GLY A CA 1
ATOM 1687 C C . GLY A 1 219 ? -13.130 -5.225 -6.835 1.00 68.12 219 GLY A C 1
ATOM 1688 O O . GLY A 1 219 ? -14.197 -5.660 -6.427 1.00 68.12 219 GLY A O 1
ATOM 1689 N N . ALA A 1 220 ? -12.890 -3.909 -6.873 1.00 74.50 220 ALA A N 1
ATOM 1690 C CA . ALA A 1 220 ? -13.940 -2.947 -6.545 1.00 74.50 220 ALA A CA 1
ATOM 1691 C C . ALA A 1 220 ? -15.048 -2.950 -7.609 1.00 74.50 220 ALA A C 1
ATOM 1693 O O . ALA A 1 220 ? -14.780 -2.957 -8.817 1.00 74.50 220 ALA A O 1
ATOM 1694 N N . HIS A 1 221 ? -16.299 -2.867 -7.165 1.00 67.44 221 HIS A N 1
ATOM 1695 C CA . HIS A 1 221 ? -17.449 -2.693 -8.044 1.00 67.44 221 HIS A CA 1
ATOM 1696 C C . HIS A 1 221 ? -17.604 -1.206 -8.375 1.00 67.44 221 HIS A C 1
ATOM 1698 O O . HIS A 1 221 ? -18.309 -0.475 -7.689 1.00 67.44 221 HIS A O 1
ATOM 1704 N N . VAL A 1 222 ? -16.900 -0.741 -9.411 1.00 71.62 222 VAL A N 1
ATOM 1705 C CA . VAL A 1 222 ? -16.950 0.660 -9.864 1.00 71.62 222 VAL A CA 1
ATOM 1706 C C . VAL A 1 222 ? -17.788 0.773 -11.135 1.00 71.62 222 VAL A C 1
ATOM 1708 O O . VAL A 1 222 ? -17.430 0.180 -12.161 1.00 71.62 222 VAL A O 1
ATOM 1711 N N . GLY A 1 223 ? -18.877 1.539 -11.061 1.00 67.44 223 GLY A N 1
ATOM 1712 C CA . GLY A 1 223 ? -19.759 1.876 -12.177 1.00 67.44 223 GLY A CA 1
ATOM 1713 C C . GLY A 1 223 ? -19.079 2.619 -13.336 1.00 67.44 223 GLY A C 1
ATOM 1714 O O . GLY A 1 223 ? -17.903 2.994 -13.282 1.00 67.44 223 GLY A O 1
ATOM 1715 N N . ARG A 1 224 ? -19.799 2.800 -14.445 1.00 67.44 224 ARG A N 1
ATOM 1716 C CA . ARG A 1 224 ? -19.331 3.573 -15.609 1.00 67.44 224 ARG A CA 1
ATOM 1717 C C . ARG A 1 224 ? -19.357 5.072 -15.293 1.00 67.44 224 ARG A C 1
ATOM 1719 O O . ARG A 1 224 ? -20.312 5.576 -14.716 1.00 67.44 224 ARG A O 1
ATOM 1726 N N . GLY A 1 225 ? -18.311 5.789 -15.711 1.00 63.62 225 GLY A N 1
ATOM 1727 C CA . GLY A 1 225 ? -18.239 7.251 -15.585 1.00 63.62 225 GLY A CA 1
ATOM 1728 C C . GLY A 1 225 ? -17.896 7.780 -14.189 1.00 63.62 225 GLY A C 1
ATOM 1729 O O . GLY A 1 225 ? -18.182 8.939 -13.925 1.00 63.62 225 GLY A O 1
ATOM 1730 N N . VAL A 1 226 ? -17.298 6.956 -13.321 1.00 68.44 226 VAL A N 1
ATOM 1731 C CA . VAL A 1 226 ? -16.921 7.345 -11.953 1.00 68.44 226 VAL A CA 1
ATOM 1732 C C . VAL A 1 226 ? -15.504 7.906 -11.893 1.00 68.44 226 VAL A C 1
ATOM 1734 O O . VAL A 1 226 ? -14.562 7.264 -12.379 1.00 68.44 226 VAL A O 1
ATOM 1737 N N . THR A 1 227 ? -15.326 9.054 -11.238 1.00 67.19 227 THR A N 1
ATOM 1738 C CA . THR A 1 227 ? -14.008 9.656 -10.978 1.00 67.19 227 THR A CA 1
ATOM 1739 C C . THR A 1 227 ? -13.716 9.701 -9.483 1.00 67.19 227 THR A C 1
ATOM 1741 O O . THR A 1 227 ? -14.152 10.565 -8.730 1.00 67.19 227 THR A O 1
ATOM 1744 N N . VAL A 1 228 ? -12.895 8.758 -9.022 1.00 69.25 228 VAL A N 1
ATOM 1745 C CA . VAL A 1 228 ? -12.447 8.762 -7.627 1.00 69.25 228 VAL A CA 1
ATOM 1746 C C . VAL A 1 228 ? -11.321 9.784 -7.474 1.00 69.25 228 VAL A C 1
ATOM 1748 O O . VAL A 1 228 ? -10.223 9.576 -7.988 1.00 69.25 228 VAL A O 1
ATOM 1751 N N . LEU A 1 229 ? -11.598 10.873 -6.752 1.00 68.31 229 LEU A N 1
ATOM 1752 C CA . LEU A 1 229 ? -10.643 11.950 -6.439 1.00 68.31 229 LEU A CA 1
ATOM 1753 C C . LEU A 1 229 ? -9.890 11.736 -5.113 1.00 68.31 229 LEU A C 1
ATOM 1755 O O . LEU A 1 229 ? -9.041 12.541 -4.729 1.00 68.31 229 LEU A O 1
ATOM 1759 N N . SER A 1 230 ? -10.183 10.648 -4.398 1.00 66.38 230 SER A N 1
ATOM 1760 C CA . SER A 1 230 ? -9.490 10.322 -3.153 1.00 66.38 230 SER A CA 1
ATOM 1761 C C . SER A 1 230 ? -8.103 9.743 -3.425 1.00 66.38 230 SER A C 1
ATOM 1763 O O . SER A 1 230 ? -7.961 8.725 -4.105 1.00 66.38 230 SER A O 1
ATOM 1765 N N . ARG A 1 231 ? -7.079 10.362 -2.824 1.00 62.41 231 ARG A N 1
ATOM 1766 C CA . ARG A 1 231 ? -5.689 9.872 -2.835 1.00 62.41 231 ARG A CA 1
ATOM 1767 C C . ARG A 1 231 ? -5.456 8.691 -1.894 1.00 62.41 231 ARG A C 1
ATOM 1769 O O . ARG A 1 231 ? -4.415 8.042 -1.960 1.00 62.41 231 ARG A O 1
ATOM 1776 N N . THR A 1 232 ? -6.392 8.412 -0.992 1.00 63.50 232 THR A N 1
ATOM 1777 C CA . THR A 1 232 ? -6.274 7.285 -0.068 1.00 63.50 232 THR A CA 1
ATOM 1778 C C . THR A 1 232 ? -6.840 6.036 -0.728 1.00 63.50 232 THR A C 1
ATOM 1780 O O . THR A 1 232 ? -8.054 5.897 -0.857 1.00 63.50 232 THR A O 1
ATOM 1783 N N . VAL A 1 233 ? -5.964 5.110 -1.126 1.00 63.66 233 VAL A N 1
ATOM 1784 C CA . VAL A 1 233 ? -6.389 3.827 -1.702 1.00 63.66 233 VAL A CA 1
ATOM 1785 C C . VAL A 1 233 ? -7.055 2.981 -0.613 1.00 63.66 233 VAL A C 1
ATOM 1787 O O . VAL A 1 233 ? -6.398 2.644 0.381 1.00 63.66 233 VAL A O 1
ATOM 1790 N N . PRO A 1 234 ? -8.333 2.601 -0.772 1.00 63.91 234 PRO A N 1
ATOM 1791 C CA . PRO A 1 234 ? -8.979 1.702 0.167 1.00 63.91 234 PRO A CA 1
ATOM 1792 C C . PRO A 1 234 ? -8.317 0.322 0.078 1.00 63.91 234 PRO A C 1
ATOM 1794 O O . PRO A 1 234 ? -8.252 -0.296 -0.980 1.00 63.91 234 PRO A O 1
ATOM 1797 N N . VAL A 1 235 ? -7.805 -0.180 1.201 1.00 61.00 235 VAL A N 1
ATOM 1798 C CA . VAL A 1 235 ? -7.126 -1.490 1.248 1.00 61.00 235 VAL A CA 1
ATOM 1799 C C . VAL A 1 235 ? -8.117 -2.624 0.951 1.00 61.00 235 VAL A C 1
ATOM 1801 O O . VAL A 1 235 ? -7.800 -3.562 0.219 1.00 61.00 235 VAL A O 1
ATOM 1804 N N . CYS A 1 236 ? -9.350 -2.488 1.447 1.00 59.75 236 CYS A N 1
ATOM 1805 C CA . CYS A 1 236 ? -10.465 -3.405 1.211 1.00 59.75 236 CYS A CA 1
ATOM 1806 C C . CYS A 1 236 ? -11.289 -2.970 -0.010 1.00 59.75 236 CYS A C 1
ATOM 1808 O O . CYS A 1 236 ? -12.483 -2.708 0.091 1.00 59.75 236 CYS A O 1
ATOM 1810 N N . THR A 1 237 ? -10.638 -2.870 -1.167 1.00 64.69 237 THR A N 1
ATOM 1811 C CA . THR A 1 237 ? -11.271 -2.478 -2.443 1.00 64.69 237 THR A CA 1
ATOM 1812 C C . THR A 1 237 ? -12.457 -3.359 -2.836 1.00 64.69 237 THR A C 1
ATOM 1814 O O . THR A 1 237 ? -13.391 -2.862 -3.439 1.00 64.69 237 THR A O 1
ATOM 1817 N N . ASP A 1 238 ? -12.452 -4.636 -2.456 1.00 63.31 238 ASP A N 1
ATOM 1818 C CA . ASP A 1 238 ? -13.490 -5.622 -2.816 1.00 63.31 238 ASP A CA 1
ATOM 1819 C C . ASP A 1 238 ? -14.844 -5.364 -2.120 1.00 63.31 238 ASP A C 1
ATOM 1821 O O . ASP A 1 238 ? -15.880 -5.856 -2.547 1.00 63.31 238 ASP A O 1
ATOM 1825 N N . LEU A 1 239 ? -14.844 -4.572 -1.041 1.00 66.00 239 LEU A N 1
ATOM 1826 C CA . LEU A 1 239 ? -16.058 -4.155 -0.327 1.00 66.00 239 LEU A CA 1
ATOM 1827 C C . LEU A 1 239 ? -16.567 -2.785 -0.794 1.00 66.00 239 LEU A C 1
ATOM 1829 O O . LEU A 1 239 ? -17.560 -2.281 -0.274 1.00 66.00 239 LEU A O 1
ATOM 1833 N N . LEU A 1 240 ? -15.870 -2.160 -1.745 1.00 69.62 240 LEU A N 1
ATOM 1834 C CA . LEU A 1 240 ? -16.240 -0.863 -2.280 1.00 69.62 240 LEU A CA 1
ATOM 1835 C C . LEU A 1 240 ? -17.161 -1.055 -3.485 1.00 69.62 240 LEU A C 1
ATOM 1837 O O . LEU A 1 240 ? -16.750 -1.595 -4.513 1.00 69.62 240 LEU A O 1
ATOM 1841 N N . SER A 1 241 ? -18.390 -0.561 -3.355 1.00 71.62 241 SER A N 1
ATOM 1842 C CA . SER A 1 241 ? -19.347 -0.461 -4.452 1.00 71.62 241 SER A CA 1
ATOM 1843 C C . SER A 1 241 ? -19.652 1.009 -4.713 1.00 71.62 241 SER A C 1
ATOM 1845 O O . SER A 1 241 ? -20.100 1.713 -3.810 1.00 71.62 241 SER A O 1
ATOM 1847 N N . ILE A 1 242 ? -19.396 1.474 -5.934 1.00 74.44 242 ILE A N 1
ATOM 1848 C CA . ILE A 1 242 ? -19.703 2.832 -6.395 1.00 74.44 242 ILE A CA 1
ATOM 1849 C C . ILE A 1 242 ? -20.667 2.717 -7.577 1.00 74.44 242 ILE A C 1
ATOM 1851 O O . ILE A 1 242 ? -20.392 1.976 -8.524 1.00 74.44 242 ILE A O 1
ATOM 1855 N N . GLY A 1 243 ? -21.792 3.433 -7.499 1.00 68.38 243 GLY A N 1
ATOM 1856 C CA . GLY A 1 243 ? -22.802 3.495 -8.560 1.00 68.38 243 GLY A CA 1
ATOM 1857 C C . GLY A 1 243 ? -22.301 4.192 -9.829 1.00 68.38 243 GLY A C 1
ATOM 1858 O O . GLY A 1 243 ? -21.203 4.738 -9.858 1.00 68.38 243 GLY A O 1
ATOM 1859 N N . ASP A 1 244 ? -23.092 4.149 -10.899 1.00 75.75 244 ASP A N 1
ATOM 1860 C CA . ASP A 1 244 ? -22.746 4.800 -12.168 1.00 75.75 244 ASP A CA 1
ATOM 1861 C C . ASP A 1 244 ? -22.806 6.345 -12.054 1.00 75.75 244 ASP A C 1
ATOM 1863 O O . ASP A 1 244 ? -23.618 6.885 -11.304 1.00 75.75 244 ASP A O 1
ATOM 1867 N N . HIS A 1 245 ? -21.967 7.060 -12.818 1.00 69.25 245 HIS A N 1
ATOM 1868 C CA . HIS A 1 245 ? -21.963 8.532 -12.966 1.00 69.25 245 HIS A CA 1
ATOM 1869 C C . HIS A 1 245 ? -21.763 9.374 -11.681 1.00 69.25 245 HIS A C 1
ATOM 1871 O O . HIS A 1 245 ? -22.369 10.437 -11.550 1.00 69.25 245 HIS A O 1
ATOM 1877 N N . THR A 1 246 ? -20.918 8.921 -10.747 1.00 56.56 246 THR A N 1
ATOM 1878 C CA . THR A 1 246 ? -20.576 9.640 -9.496 1.00 56.56 246 THR A CA 1
ATOM 1879 C C . THR A 1 246 ? -19.113 10.066 -9.462 1.00 56.56 246 THR A C 1
ATOM 1881 O O . THR A 1 246 ? -18.842 11.219 -9.074 1.00 56.56 246 THR A O 1
#

Radius of gyration: 28.4 Å; chains: 1; bounding box: 62×47×76 Å

Sequence (246 aa):
MAEVARLESVPPDGDFFHELGADSLLMAHFCAKVRKQPGMPPVSMKDVYQHPTIRSLSGALTASTTLTAPTTGPSRDEPRASPEPSFDVPVHEAPATGTAGLGRPHVVLCGLFQLLSFLGYALLIAAIVTRGYEWIAAGHDPVDDYLRSLAFGAVVLALLCTLPIAVKWLLIGRWKPERIRVWSFGYMRFWLVKTLLRANPLVLTVGTPLYSLYLRALGAHVGRGVTVLSRTVPVCTDLLSIGDHT

pLDDT: mean 71.1, std 14.98, range [27.97, 89.62]

Foldseek 3Di:
DCVLLVHPDDPQFDFCCPRSVDDPVSVVVVQVVQVVDPPHDRDDSVLCVVQRGNNSSVVVRVVVVVVCDDDDDDDDDDDDDDDDDDPPDPPPDDDCPDPPDPDPVLVVVLVVVVVVLVVVVVVVVVVLVVVLCVQLVPDDDPVSSVVSNVVSVVVVLVCLLCVLLVLCCVLPNADDPDDDDPSDPVVVSLVVSQVSVLSRPCLVVQQPVVVVVSLVSSQAQAAAQDGGNDSDDDSNSNPHHDYHND

Secondary structure (DSSP, 8-state):
-HHHHT-S---TT--TTTTS---HHHHHHHHHHHHTSTTPPPPPHHHHHH--SHHHHHHHHHHHHHTT-------------PPPP------------------HHHHHHHHHHHHHHHHHHHHHHHHHHHHHHHHHHT-SSHHHHHHHHHHHHHHHHHHHHHHHHHHHHHHTSSPP---PPTTSHHHHHHHHHHHHHHH-GGGGGTTSHHHHHHHHHTT-EE-TT-----SS--TTGGG-EE-TT-